Protein AF-X1C7V2-F1 (afdb_monomer_lite)

Sequence (255 aa):
YFGYYLTTLSYLSAIYALQGKLDQATQSVEETGKLLQEEFIQENLDRVSKRQIVHTFNLTNFYVQTRKKDFNVEESSEIVKNLYSEIQINYSDTILLSEFLLNAHLSYEQLLELQKKDNPSLKRVTHITSFMMEKTRTDVELTAVERLRNCIVTLWKRRPQKDETFIERSFVDLLLAQQYYDMGRFDEMNKLLKPYSDNLDTIEVLEQRLFIKGMMYFAAHRSGDFTAAPKFCKTIEECKVNNFTRLEALLTSYI

pLDDT: mean 91.0, std 6.06, range [61.09, 97.38]

Radius of gyration: 19.09 Å; chains: 1; bounding box: 40×43×58 Å

Structure (mmCIF, N/CA/C/O backbone):
data_AF-X1C7V2-F1
#
_entry.id   AF-X1C7V2-F1
#
loop_
_atom_site.group_PDB
_atom_site.id
_atom_site.type_symbol
_atom_site.label_atom_id
_atom_site.label_alt_id
_atom_site.label_comp_id
_atom_site.label_asym_id
_atom_site.label_entity_id
_atom_site.label_seq_id
_atom_site.pdbx_PDB_ins_code
_atom_site.Cartn_x
_atom_site.Cartn_y
_atom_site.Cartn_z
_atom_site.occupancy
_atom_site.B_iso_or_equiv
_atom_site.auth_seq_id
_atom_site.auth_comp_id
_atom_site.auth_asym_id
_atom_site.auth_atom_id
_atom_site.pdbx_PDB_model_num
ATOM 1 N N . TYR A 1 1 ? -22.989 8.553 19.167 1.00 61.09 1 TYR A N 1
ATOM 2 C CA . TYR A 1 1 ? -22.437 9.861 18.754 1.00 61.09 1 TYR A CA 1
ATOM 3 C C . TYR A 1 1 ? -20.912 9.874 18.877 1.00 61.09 1 TYR A C 1
ATOM 5 O O . TYR A 1 1 ? -20.251 9.932 17.852 1.00 61.09 1 TYR A O 1
ATOM 13 N N . PHE A 1 2 ? -20.346 9.683 20.075 1.00 71.31 2 PHE A N 1
ATOM 14 C CA . PHE A 1 2 ? -18.887 9.681 20.304 1.00 71.31 2 PHE A CA 1
ATOM 15 C C . PHE A 1 2 ? -18.089 8.650 19.488 1.00 71.31 2 PHE A C 1
ATOM 17 O O . PHE A 1 2 ? -17.059 8.992 18.919 1.00 71.31 2 PHE A O 1
ATOM 24 N N . GLY A 1 3 ? -18.585 7.415 19.342 1.00 73.00 3 GLY A N 1
ATOM 25 C CA . GLY A 1 3 ? -17.908 6.411 18.508 1.00 73.00 3 GLY A CA 1
ATOM 26 C C . GLY A 1 3 ? -17.788 6.816 17.032 1.00 73.00 3 GLY A C 1
ATOM 27 O O . GLY A 1 3 ? -16.738 6.633 16.417 1.00 73.00 3 GLY A O 1
ATOM 28 N N . TYR A 1 4 ? -18.826 7.454 16.480 1.00 75.00 4 TYR A N 1
ATOM 29 C CA . TYR A 1 4 ? -18.785 8.002 15.122 1.00 75.00 4 TYR A CA 1
ATOM 30 C C . TYR A 1 4 ? -17.782 9.153 15.013 1.00 75.00 4 TYR A C 1
ATOM 32 O O . TYR A 1 4 ? -17.047 9.220 14.032 1.00 75.00 4 TYR A O 1
ATOM 40 N N . TYR A 1 5 ? -17.706 10.014 16.031 1.00 82.88 5 TYR A N 1
ATOM 41 C CA . TYR A 1 5 ? -16.751 11.121 16.082 1.00 82.88 5 TYR A CA 1
ATOM 42 C C . TYR A 1 5 ? -15.296 10.625 16.040 1.00 82.88 5 TYR A C 1
ATOM 44 O O . TYR A 1 5 ? -14.545 11.025 15.157 1.00 82.88 5 TYR A O 1
ATOM 52 N N . LEU A 1 6 ? -14.925 9.674 16.904 1.00 83.12 6 LEU A N 1
ATOM 53 C CA . LEU A 1 6 ? -13.570 9.097 16.940 1.00 83.12 6 LEU A CA 1
ATOM 54 C C . LEU A 1 6 ? -13.192 8.387 15.634 1.00 83.12 6 LEU A C 1
ATOM 56 O O . LEU A 1 6 ? -12.078 8.532 15.126 1.00 83.12 6 LEU A O 1
ATOM 60 N N . THR A 1 7 ? -14.144 7.655 15.053 1.00 81.75 7 THR A N 1
ATOM 61 C CA . THR A 1 7 ? -13.941 7.012 13.749 1.00 81.75 7 THR A CA 1
ATOM 62 C C . THR A 1 7 ? -13.738 8.064 12.652 1.00 81.75 7 THR A C 1
ATOM 64 O O . THR A 1 7 ? -12.867 7.916 11.800 1.00 81.75 7 THR A O 1
ATOM 67 N N . THR A 1 8 ? -14.493 9.166 12.698 1.00 84.31 8 THR A N 1
ATOM 68 C CA . THR A 1 8 ? -14.378 10.275 11.738 1.00 84.31 8 THR A CA 1
ATOM 69 C C . THR A 1 8 ? -13.023 10.967 11.833 1.00 84.31 8 THR A C 1
ATOM 71 O O . THR A 1 8 ? -12.427 11.252 10.799 1.00 84.31 8 THR A O 1
ATOM 74 N N . LEU A 1 9 ? -12.496 11.180 13.043 1.00 86.31 9 LEU A N 1
ATOM 75 C CA . LEU A 1 9 ? -11.150 11.730 13.226 1.00 86.31 9 LEU A CA 1
ATOM 76 C C . LEU A 1 9 ? -10.076 10.816 12.622 1.00 86.31 9 LEU A C 1
ATOM 78 O O . LEU A 1 9 ? -9.201 11.293 11.904 1.00 86.31 9 LEU A O 1
ATOM 82 N N . SER A 1 10 ? -10.196 9.499 12.817 1.00 88.12 10 SER A N 1
ATOM 83 C CA . SER A 1 10 ? -9.274 8.526 12.211 1.00 88.12 10 SER A CA 1
ATOM 84 C C . SER A 1 10 ? -9.339 8.544 10.677 1.00 88.12 10 SER A C 1
ATOM 86 O O . SER A 1 10 ? -8.307 8.450 10.009 1.00 88.12 10 SER A O 1
ATOM 88 N N . TYR A 1 11 ? -10.531 8.706 10.094 1.00 87.31 11 TYR A N 1
ATOM 89 C CA . TYR A 1 11 ? -10.672 8.872 8.645 1.00 87.31 11 TYR A CA 1
ATOM 90 C C . TYR A 1 11 ? -10.106 10.205 8.154 1.00 87.31 11 TYR A C 1
ATOM 92 O O . TYR A 1 11 ? -9.460 10.243 7.110 1.00 87.31 11 TYR A O 1
ATOM 100 N N . LEU A 1 12 ? -10.296 11.290 8.905 1.00 90.00 12 LEU A N 1
ATOM 101 C CA . LEU A 1 12 ? -9.741 12.596 8.564 1.00 90.00 12 LEU A CA 1
ATOM 102 C C . LEU A 1 12 ? -8.206 12.562 8.545 1.00 90.00 12 LEU A C 1
ATOM 104 O O . LEU A 1 12 ? -7.599 13.071 7.604 1.00 90.00 12 LEU A O 1
ATOM 108 N N . SER A 1 13 ? -7.579 11.897 9.521 1.00 91.69 13 SER A N 1
ATOM 109 C CA . SER A 1 13 ? -6.132 11.650 9.524 1.00 91.69 13 SER A CA 1
ATOM 110 C C . SER A 1 13 ? -5.671 10.893 8.279 1.00 91.69 13 SER A C 1
ATOM 112 O O . SER A 1 13 ? -4.692 11.293 7.647 1.00 91.69 13 SER A O 1
ATOM 114 N N . ALA A 1 14 ? -6.387 9.830 7.894 1.00 89.62 14 ALA A N 1
ATOM 115 C CA . ALA A 1 14 ? -6.075 9.070 6.687 1.00 89.62 14 ALA A CA 1
ATOM 116 C C . ALA A 1 14 ? -6.196 9.943 5.425 1.00 89.62 14 ALA A C 1
ATOM 118 O O . ALA A 1 14 ? -5.296 9.936 4.589 1.00 89.62 14 ALA A O 1
ATOM 119 N N . ILE A 1 15 ? -7.250 10.761 5.317 1.00 88.94 15 ILE A N 1
ATOM 120 C CA . ILE A 1 15 ? -7.443 11.708 4.207 1.00 88.94 15 ILE A CA 1
ATOM 121 C C . ILE A 1 15 ? -6.292 12.715 4.136 1.00 88.94 15 ILE A C 1
ATOM 123 O O . ILE A 1 15 ? -5.754 12.946 3.054 1.00 88.94 15 ILE A O 1
ATOM 127 N N . TYR A 1 16 ? -5.883 13.305 5.263 1.00 91.19 16 TYR A N 1
ATOM 128 C CA . TYR A 1 16 ? -4.742 14.220 5.281 1.00 91.19 16 TYR A CA 1
ATOM 129 C C . TYR A 1 16 ? -3.458 13.538 4.814 1.00 91.19 16 TYR A C 1
ATOM 131 O O . TYR A 1 16 ? -2.744 14.098 3.981 1.00 91.19 16 TYR A O 1
ATOM 139 N N . ALA A 1 17 ? -3.196 12.312 5.264 1.00 88.25 17 ALA A N 1
ATOM 140 C CA . ALA A 1 17 ? -2.024 11.568 4.827 1.00 88.25 17 ALA A CA 1
ATOM 141 C C . ALA A 1 17 ? -2.067 11.231 3.325 1.00 88.25 17 ALA A C 1
ATOM 143 O O . ALA A 1 17 ? -1.077 11.440 2.631 1.00 88.25 17 ALA A O 1
ATOM 144 N N . LEU A 1 18 ? -3.223 10.820 2.791 1.00 85.25 18 LEU A N 1
ATOM 145 C CA . LEU A 1 18 ? -3.433 10.586 1.350 1.00 85.25 18 LEU A CA 1
ATOM 146 C C . LEU A 1 18 ? -3.250 11.859 0.497 1.00 85.25 18 LEU A C 1
ATOM 148 O O . LEU A 1 18 ? -2.953 11.773 -0.695 1.00 85.25 18 LEU A O 1
ATOM 152 N N . GLN A 1 19 ? -3.416 13.040 1.101 1.00 84.69 19 GLN A N 1
ATOM 153 C CA . GLN A 1 19 ? -3.185 14.350 0.480 1.00 84.69 19 GLN A CA 1
ATOM 154 C C . GLN A 1 19 ? -1.751 14.880 0.655 1.00 84.69 19 GLN A C 1
ATOM 156 O O . GLN A 1 19 ? -1.467 15.978 0.181 1.00 84.69 19 GLN A O 1
ATOM 161 N N . GLY A 1 20 ? -0.866 14.165 1.357 1.00 80.31 20 GLY A N 1
ATOM 162 C CA . GLY A 1 20 ? 0.500 14.630 1.645 1.00 80.31 20 GLY A CA 1
ATOM 163 C C . GLY A 1 20 ? 0.592 15.644 2.792 1.00 80.31 20 GLY A C 1
ATOM 164 O O . GLY A 1 20 ? 1.642 16.228 3.046 1.00 80.31 20 GLY A O 1
ATOM 165 N N . LYS A 1 21 ? -0.500 15.843 3.537 1.00 89.00 21 LYS A N 1
ATOM 166 C CA . LYS A 1 21 ? -0.582 16.720 4.715 1.00 89.00 21 LYS A CA 1
ATOM 167 C C . LYS A 1 21 ? -0.171 15.959 5.981 1.00 89.00 21 LYS A C 1
ATOM 169 O O . LYS A 1 21 ? -0.984 15.740 6.880 1.00 89.00 21 LYS A O 1
ATOM 174 N N . LEU A 1 22 ? 1.075 15.481 6.012 1.00 89.06 22 LEU A N 1
ATOM 175 C CA . LEU A 1 22 ? 1.560 14.560 7.051 1.00 89.06 22 LEU A CA 1
ATOM 176 C C . LEU A 1 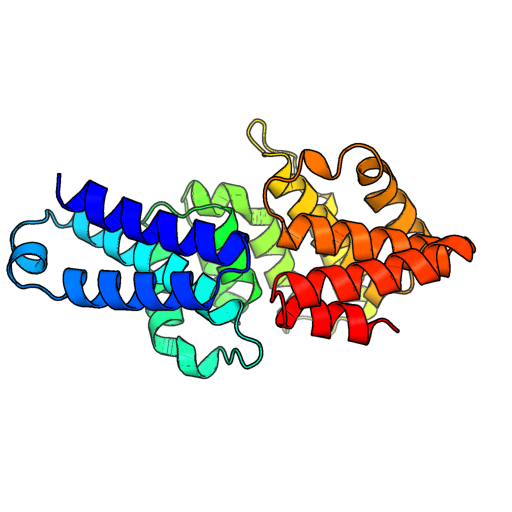22 ? 1.593 15.173 8.454 1.00 89.06 22 LEU A C 1
ATOM 178 O O . LEU A 1 22 ? 1.296 14.467 9.417 1.00 89.06 22 LEU A O 1
ATOM 182 N N . ASP A 1 23 ? 1.874 16.470 8.577 1.00 90.06 23 ASP A N 1
ATOM 183 C CA . ASP A 1 23 ? 1.860 17.161 9.871 1.00 90.06 23 ASP A CA 1
ATOM 184 C C . ASP A 1 23 ? 0.445 17.176 10.464 1.00 90.06 23 ASP A C 1
ATOM 186 O O . ASP A 1 23 ? 0.238 16.780 11.611 1.00 90.06 23 ASP A O 1
ATOM 190 N N . GLN A 1 24 ? -0.559 17.537 9.654 1.00 93.12 24 GLN A N 1
ATOM 191 C CA . GLN A 1 24 ? -1.966 17.514 10.064 1.00 93.12 24 GLN A CA 1
ATOM 192 C C . GLN A 1 24 ? -2.448 16.091 10.366 1.00 93.12 24 GLN A C 1
ATOM 194 O O . GLN A 1 24 ? -3.198 15.879 11.319 1.00 93.12 24 GLN A O 1
ATOM 199 N N . ALA A 1 25 ? -2.021 15.108 9.569 1.00 93.69 25 ALA A N 1
ATOM 200 C CA . ALA A 1 25 ? -2.337 13.708 9.820 1.00 93.69 25 ALA A CA 1
ATOM 201 C C . ALA A 1 25 ? -1.764 13.241 11.167 1.00 93.69 25 ALA A C 1
ATOM 203 O O . ALA A 1 25 ? -2.490 12.644 11.960 1.00 93.69 25 ALA A O 1
ATOM 204 N N . THR A 1 26 ? -0.500 13.571 11.450 1.00 92.88 26 THR A N 1
ATOM 205 C CA . THR A 1 26 ? 0.194 13.220 12.698 1.00 92.88 26 THR A CA 1
ATOM 206 C C . THR A 1 26 ? -0.479 13.870 13.902 1.00 92.88 26 THR A C 1
ATOM 208 O O . THR A 1 26 ? -0.843 13.168 14.843 1.00 92.88 26 THR A O 1
ATOM 211 N N . GLN A 1 27 ? -0.744 15.178 13.843 1.00 93.38 27 GLN A N 1
ATOM 212 C CA . GLN A 1 27 ? -1.439 15.897 14.913 1.00 93.38 27 GLN A CA 1
ATOM 213 C C . GLN A 1 27 ? -2.816 15.284 15.210 1.00 93.38 27 GLN A C 1
ATOM 215 O O . GLN A 1 27 ? -3.175 15.074 16.367 1.00 93.38 27 GLN A O 1
ATOM 220 N N . SER A 1 28 ? -3.576 14.949 14.165 1.00 92.75 28 SER A N 1
ATOM 221 C CA . SER A 1 28 ? -4.906 14.349 14.304 1.00 92.75 28 SER A CA 1
ATOM 222 C C . SER A 1 28 ? -4.850 12.926 14.879 1.00 92.75 28 SER A C 1
ATOM 224 O O . SER A 1 28 ? -5.735 12.542 15.646 1.00 92.75 28 SER A O 1
ATOM 226 N N . VAL A 1 29 ? -3.816 12.140 14.556 1.00 94.31 29 VAL A N 1
ATOM 227 C CA . VAL A 1 29 ? -3.578 10.825 15.176 1.00 94.31 29 VAL A CA 1
ATOM 228 C C . VAL A 1 29 ? -3.245 10.982 16.661 1.00 94.31 29 VAL A C 1
ATOM 230 O O . VAL A 1 29 ? -3.816 10.276 17.487 1.00 94.31 29 VAL A O 1
ATOM 233 N N . GLU A 1 30 ? -2.378 11.924 17.028 1.00 93.69 30 GLU A N 1
ATOM 234 C CA . GLU A 1 30 ? -2.038 12.182 18.433 1.00 93.69 30 GLU A CA 1
ATOM 235 C C . GLU A 1 30 ? -3.256 12.626 19.252 1.00 93.69 30 GLU A C 1
ATOM 237 O O . GLU A 1 30 ? -3.466 12.146 20.367 1.00 93.69 30 GLU A O 1
ATOM 242 N N . GLU A 1 31 ? -4.082 13.518 18.701 1.00 91.94 31 GLU A N 1
ATOM 243 C CA . GLU A 1 31 ? -5.318 13.973 19.340 1.00 91.94 31 GLU A CA 1
ATOM 244 C C . GLU A 1 31 ? -6.322 12.827 19.508 1.00 91.94 31 GLU A C 1
ATOM 246 O O . GLU A 1 31 ? -6.832 12.607 20.607 1.00 91.94 31 GLU A O 1
ATOM 251 N N . THR A 1 32 ? -6.541 12.033 18.456 1.00 91.56 32 THR A N 1
ATOM 252 C CA . THR A 1 32 ? -7.421 10.856 18.522 1.00 91.56 32 THR A CA 1
ATOM 253 C C . THR A 1 32 ? -6.918 9.852 19.559 1.00 91.56 32 THR A C 1
ATOM 255 O O . THR A 1 32 ? -7.708 9.325 20.341 1.00 91.56 32 THR A O 1
ATOM 258 N N . GLY A 1 33 ? -5.603 9.627 19.617 1.00 91.25 33 GLY A N 1
ATOM 259 C CA . GLY A 1 33 ? -4.971 8.760 20.607 1.00 91.25 33 GLY A CA 1
ATOM 260 C C . GLY A 1 33 ? -5.217 9.231 22.040 1.00 91.25 33 GLY A C 1
ATOM 261 O O . GLY A 1 33 ? -5.568 8.412 22.886 1.00 91.25 33 GLY A O 1
ATOM 262 N N . LYS A 1 34 ? -5.108 10.540 22.309 1.00 91.06 34 LYS A N 1
ATOM 263 C CA . LYS A 1 34 ? -5.415 11.130 23.627 1.00 91.06 34 LYS A CA 1
ATOM 264 C C . LYS A 1 34 ? -6.883 10.941 24.005 1.00 91.06 34 LYS A C 1
ATOM 266 O O . LYS A 1 34 ? -7.157 10.458 25.098 1.00 91.06 34 LYS A O 1
ATOM 271 N N . LEU A 1 35 ? -7.805 11.240 23.088 1.00 90.12 35 LEU A N 1
ATOM 272 C CA . LEU A 1 35 ? -9.246 11.074 23.312 1.00 90.12 35 LEU A CA 1
ATOM 273 C C . LEU A 1 35 ? -9.619 9.617 23.606 1.00 90.12 35 LEU A C 1
ATOM 275 O O . LEU A 1 35 ? -10.477 9.346 24.442 1.00 90.12 35 LEU A O 1
ATOM 279 N N . LEU A 1 36 ? -8.957 8.657 22.953 1.00 88.56 36 LEU A N 1
ATOM 280 C CA . LEU A 1 36 ? -9.186 7.238 23.218 1.00 88.56 36 LEU A CA 1
ATOM 281 C C . LEU A 1 36 ? -8.787 6.824 24.635 1.00 88.56 36 LEU A C 1
ATOM 283 O O . LEU A 1 36 ? -9.346 5.851 25.125 1.00 88.56 36 LEU A O 1
ATOM 287 N N . GLN A 1 37 ? -7.867 7.528 25.297 1.00 88.12 37 GLN A N 1
ATOM 288 C CA . GLN A 1 37 ? -7.462 7.229 26.676 1.00 88.12 37 GLN A CA 1
ATOM 289 C C . GLN A 1 37 ? -8.378 7.860 27.731 1.00 88.12 37 GLN A C 1
ATOM 291 O O . GLN A 1 37 ? -8.231 7.557 28.913 1.00 88.12 37 GLN A O 1
ATOM 296 N N . GLU A 1 38 ? -9.320 8.721 27.341 1.00 87.00 38 GLU A N 1
ATOM 297 C CA . GLU A 1 38 ? -10.230 9.347 28.297 1.00 87.00 38 GLU A CA 1
ATOM 298 C C . GLU A 1 38 ? -11.135 8.303 28.963 1.00 87.00 38 GLU A C 1
ATOM 300 O O . GLU A 1 38 ? -11.755 7.471 28.296 1.00 87.00 38 GLU A O 1
ATOM 305 N N . GLU A 1 39 ? -11.241 8.379 30.292 1.00 78.38 39 GLU A N 1
ATOM 306 C CA . GLU A 1 39 ? -12.020 7.458 31.132 1.00 78.38 39 GLU A CA 1
ATOM 307 C C . GLU A 1 39 ? -13.461 7.314 30.627 1.00 78.38 39 GLU A C 1
ATOM 309 O O . GLU A 1 39 ? -13.959 6.204 30.434 1.00 78.38 39 GLU A O 1
ATOM 314 N N . PHE A 1 40 ? -14.089 8.434 30.255 1.00 78.31 40 PHE A N 1
ATOM 315 C CA . PHE A 1 40 ? -15.428 8.437 29.675 1.00 78.31 40 PHE A CA 1
ATOM 316 C C . PHE A 1 40 ? -15.529 7.553 28.419 1.00 78.31 40 PHE A C 1
ATOM 318 O O . PHE A 1 40 ? -16.472 6.774 28.285 1.00 78.31 40 PHE A O 1
ATOM 325 N N . ILE A 1 41 ? -14.558 7.634 27.507 1.00 78.25 41 ILE A N 1
ATOM 326 C CA . ILE A 1 41 ? -14.527 6.825 26.282 1.00 78.25 41 ILE A CA 1
ATOM 327 C C . ILE A 1 41 ? -14.233 5.357 26.602 1.00 78.25 41 ILE A C 1
ATOM 329 O O . ILE A 1 41 ? -14.809 4.455 25.987 1.00 78.25 41 ILE A O 1
ATOM 333 N N . GLN A 1 42 ? -13.367 5.106 27.582 1.00 79.44 42 GLN A N 1
ATOM 334 C CA . GLN A 1 42 ? -12.998 3.761 28.002 1.00 79.44 42 GLN A CA 1
ATOM 335 C C . GLN A 1 42 ? -14.167 2.996 28.636 1.00 79.44 42 GLN A C 1
ATOM 337 O O . GLN A 1 42 ? -14.272 1.788 28.398 1.00 79.44 42 GLN A O 1
ATOM 342 N N . GLU A 1 43 ? -15.036 3.679 29.380 1.00 82.44 43 GLU A N 1
ATOM 343 C CA . GLU A 1 43 ? -16.130 3.065 30.141 1.00 82.44 43 GLU A CA 1
ATOM 344 C C . GLU A 1 43 ? -17.470 3.026 29.396 1.00 82.44 43 GLU A C 1
ATOM 346 O O . GLU A 1 43 ? -18.232 2.075 29.559 1.00 82.44 43 GLU A O 1
ATOM 351 N N . ASN A 1 44 ? -17.771 4.031 28.564 1.00 83.19 44 ASN A N 1
ATOM 352 C CA . ASN A 1 44 ? -19.122 4.209 28.010 1.00 83.19 44 ASN A CA 1
ATOM 353 C C . ASN A 1 44 ? -19.324 3.613 26.608 1.00 83.19 44 ASN A C 1
ATOM 355 O O . ASN A 1 44 ? -20.449 3.598 26.103 1.00 83.19 44 ASN A O 1
ATOM 359 N N . LEU A 1 45 ? -18.263 3.134 25.952 1.00 84.06 45 LEU A N 1
ATOM 360 C CA . LEU A 1 45 ? -18.377 2.447 24.664 1.00 84.06 45 LEU A CA 1
ATOM 361 C C . LEU A 1 45 ? -18.576 0.946 24.862 1.00 84.06 45 LEU A C 1
ATOM 363 O O . LEU A 1 45 ? -17.834 0.296 25.600 1.00 84.06 45 LEU A O 1
ATOM 367 N N . ASP A 1 46 ? -19.535 0.371 24.132 1.00 87.88 46 ASP A N 1
ATOM 368 C CA . ASP A 1 46 ? -19.679 -1.078 24.089 1.00 87.88 46 ASP A CA 1
ATOM 369 C C . ASP A 1 46 ? -18.411 -1.733 23.517 1.00 87.88 46 ASP A C 1
ATOM 371 O O . ASP A 1 46 ? -17.665 -1.155 22.716 1.00 87.88 46 ASP A O 1
ATOM 375 N N . ARG A 1 47 ? -18.167 -2.978 23.929 1.00 87.62 47 ARG A N 1
ATOM 376 C CA . ARG A 1 47 ? -16.937 -3.705 23.602 1.00 87.62 47 ARG A CA 1
ATOM 377 C C . ARG A 1 47 ? -16.698 -3.839 22.095 1.00 87.62 47 ARG A C 1
ATOM 379 O O . ARG A 1 47 ? -15.540 -3.829 21.682 1.00 87.62 47 ARG A O 1
ATOM 386 N N . VAL A 1 48 ? -17.750 -4.007 21.293 1.00 88.69 48 VAL A N 1
ATOM 387 C CA . VAL A 1 48 ? -17.627 -4.217 19.843 1.00 88.69 48 VAL A CA 1
ATOM 388 C C . VAL A 1 48 ? -17.235 -2.908 19.170 1.00 88.69 48 VAL A C 1
ATOM 390 O O . VAL A 1 48 ? -16.223 -2.866 18.471 1.00 88.69 48 VAL A O 1
ATOM 393 N N . SER A 1 49 ? -17.960 -1.824 19.452 1.00 87.75 49 SER A N 1
ATOM 394 C CA . SER A 1 49 ? -17.641 -0.497 18.920 1.00 87.75 49 SER A CA 1
ATOM 395 C C . SER A 1 49 ? -16.243 -0.050 19.333 1.00 87.75 49 SER A C 1
ATOM 397 O O . SER A 1 49 ? -15.471 0.415 18.498 1.00 87.75 49 SER A O 1
ATOM 399 N N . LYS A 1 50 ? -15.880 -0.241 20.606 1.00 88.94 50 LYS A N 1
ATOM 400 C CA . LYS A 1 50 ? -14.555 0.117 21.122 1.00 88.94 50 LYS A CA 1
ATOM 401 C C . LYS A 1 50 ? -13.438 -0.611 20.373 1.00 88.94 50 LYS A C 1
ATOM 403 O O . LYS A 1 50 ? -12.469 0.025 19.969 1.00 88.94 50 LYS A O 1
ATOM 408 N N . ARG A 1 51 ? -13.587 -1.920 20.137 1.00 90.88 51 ARG A N 1
ATOM 409 C CA . ARG A 1 51 ? -12.619 -2.711 19.358 1.00 90.88 51 ARG A CA 1
ATOM 410 C C . ARG A 1 51 ? -12.480 -2.205 17.930 1.00 90.88 51 ARG A C 1
ATOM 412 O O . ARG A 1 51 ? -11.359 -1.975 17.492 1.00 90.88 51 ARG A O 1
ATOM 419 N N . GLN A 1 52 ? -13.594 -1.958 17.241 1.00 92.44 52 GLN A N 1
ATOM 420 C CA . GLN A 1 52 ? -13.558 -1.442 15.874 1.00 92.44 52 GLN A CA 1
ATOM 421 C C . GLN A 1 52 ? -12.909 -0.053 15.798 1.00 92.44 52 GLN A C 1
ATOM 423 O O . GLN A 1 52 ? -12.121 0.195 14.891 1.00 92.44 52 GLN A O 1
ATOM 428 N N . ILE A 1 53 ? -13.199 0.841 16.748 1.00 91.88 53 ILE A N 1
ATOM 429 C CA . ILE A 1 53 ? -12.608 2.186 16.795 1.00 91.88 53 ILE A CA 1
ATOM 430 C C . ILE A 1 53 ? -11.094 2.104 17.006 1.00 91.88 53 ILE A C 1
ATOM 432 O O . ILE A 1 53 ? -10.344 2.737 16.267 1.00 91.88 53 ILE A O 1
ATOM 436 N N . VAL A 1 54 ? -10.638 1.309 17.979 1.00 92.38 54 VAL A N 1
ATOM 437 C CA . VAL A 1 54 ? -9.203 1.127 18.257 1.00 92.38 54 VAL A CA 1
ATOM 438 C C . VAL A 1 54 ? -8.493 0.477 17.069 1.00 92.38 54 VAL A C 1
ATOM 440 O O . VAL A 1 54 ? -7.397 0.895 16.705 1.00 92.38 54 VAL A O 1
ATOM 443 N N . HIS A 1 55 ? -9.124 -0.503 16.422 1.00 95.00 55 HIS A N 1
ATOM 444 C CA . HIS A 1 55 ? -8.604 -1.139 15.212 1.00 95.00 55 HIS A CA 1
ATOM 445 C C . HIS A 1 55 ? -8.445 -0.141 14.057 1.00 95.00 55 HIS A C 1
ATOM 447 O O . HIS A 1 55 ? -7.365 -0.042 13.474 1.00 95.00 55 HIS A O 1
ATOM 453 N N . THR A 1 56 ? -9.481 0.653 13.768 1.00 94.81 56 THR A N 1
ATOM 454 C CA . THR A 1 56 ? -9.425 1.708 12.744 1.00 94.81 56 THR A CA 1
ATOM 455 C C . THR A 1 56 ? -8.347 2.742 13.071 1.00 94.81 56 THR A C 1
ATOM 457 O O . THR A 1 56 ? -7.558 3.093 12.198 1.00 94.81 56 THR A O 1
ATOM 460 N N . PHE A 1 57 ? -8.263 3.185 14.328 1.00 95.56 57 PHE A N 1
ATOM 461 C CA . PHE A 1 57 ? -7.222 4.104 14.784 1.00 95.56 57 PHE A CA 1
ATOM 462 C C . PHE A 1 57 ? -5.818 3.532 14.565 1.00 95.56 57 PHE A C 1
ATOM 464 O O . PHE A 1 57 ? -4.960 4.221 14.020 1.00 95.56 57 PHE A O 1
ATOM 471 N N . ASN A 1 58 ? -5.580 2.271 14.936 1.00 96.06 58 ASN A N 1
ATOM 472 C CA . ASN A 1 58 ? -4.277 1.630 14.770 1.00 96.06 58 ASN A CA 1
ATOM 473 C C . ASN A 1 58 ? -3.893 1.480 13.293 1.00 96.06 58 ASN A C 1
ATOM 475 O O . ASN A 1 58 ? -2.737 1.722 12.952 1.00 96.06 58 ASN A O 1
ATOM 479 N N . LEU A 1 59 ? -4.843 1.135 12.413 1.00 96.31 59 LEU A N 1
ATOM 480 C CA . LEU A 1 59 ? -4.600 1.068 10.967 1.00 96.31 59 LEU A CA 1
ATOM 481 C C . LEU A 1 59 ? -4.230 2.441 10.406 1.00 96.31 59 LEU A C 1
ATOM 483 O O . LEU A 1 59 ? -3.256 2.560 9.665 1.00 96.31 59 LEU A O 1
ATOM 487 N N . THR A 1 60 ? -4.975 3.480 10.790 1.00 96.00 60 THR A N 1
ATOM 488 C CA . THR A 1 60 ? -4.677 4.861 10.406 1.00 96.00 60 THR A CA 1
ATOM 489 C C . THR A 1 60 ? -3.314 5.297 10.933 1.00 96.00 60 THR A C 1
ATOM 491 O O . THR A 1 60 ? -2.517 5.828 10.168 1.00 96.00 60 THR A O 1
ATOM 494 N N . ASN A 1 61 ? -3.018 5.072 12.216 1.00 95.81 61 ASN A N 1
ATOM 495 C CA . ASN A 1 61 ? -1.743 5.454 12.814 1.00 95.81 61 ASN A CA 1
ATOM 496 C C . ASN A 1 61 ? -0.587 4.762 12.086 1.00 95.81 61 ASN A C 1
ATOM 498 O O . ASN A 1 61 ? 0.331 5.440 11.634 1.00 95.81 61 ASN A O 1
ATOM 502 N N . PHE A 1 62 ? -0.680 3.445 11.874 1.00 96.44 62 PHE A N 1
ATOM 503 C CA . PHE A 1 62 ? 0.317 2.697 11.112 1.00 96.44 62 PHE A CA 1
ATOM 504 C C . PHE A 1 62 ? 0.519 3.290 9.713 1.00 96.44 62 PHE A C 1
ATOM 506 O O . PHE A 1 62 ? 1.651 3.570 9.332 1.00 96.44 62 PHE A O 1
ATOM 513 N N . TYR A 1 63 ? -0.565 3.572 8.985 1.00 94.69 63 TYR A N 1
ATOM 514 C CA . TYR A 1 63 ? -0.497 4.211 7.670 1.00 94.69 63 TYR A CA 1
ATOM 515 C C . TYR A 1 63 ? 0.191 5.583 7.707 1.00 94.69 63 TYR A C 1
ATOM 517 O O . TYR A 1 63 ? 1.016 5.879 6.850 1.00 94.69 63 TYR A O 1
ATOM 525 N N . VAL A 1 64 ? -0.112 6.435 8.691 1.00 93.25 64 VAL A N 1
ATOM 526 C CA . VAL A 1 64 ? 0.551 7.744 8.826 1.00 93.25 64 VAL A CA 1
ATOM 527 C C . VAL A 1 64 ? 2.045 7.567 9.101 1.00 93.25 64 VAL A C 1
ATOM 529 O O . VAL A 1 64 ? 2.855 8.258 8.483 1.00 93.25 64 VAL A O 1
ATOM 532 N N . GLN A 1 65 ? 2.427 6.624 9.973 1.00 92.50 65 GLN A N 1
ATOM 533 C CA . GLN A 1 65 ? 3.839 6.336 10.234 1.00 92.50 65 GLN A CA 1
ATOM 534 C C . GLN A 1 65 ? 4.561 5.857 8.970 1.00 92.50 65 GLN A C 1
ATOM 536 O O . GLN A 1 65 ? 5.664 6.329 8.704 1.00 92.50 65 GLN A O 1
ATOM 541 N N . THR A 1 66 ? 3.948 4.995 8.149 1.00 91.75 66 THR A N 1
ATOM 542 C CA . THR A 1 66 ? 4.608 4.464 6.942 1.00 91.75 66 THR A CA 1
ATOM 543 C C . THR A 1 66 ? 4.870 5.525 5.872 1.00 91.75 66 THR A C 1
ATOM 545 O O . THR A 1 66 ? 5.695 5.306 4.983 1.00 91.75 66 THR A O 1
ATOM 548 N N . ARG A 1 67 ? 4.217 6.692 5.934 1.00 88.25 67 ARG A N 1
ATOM 549 C CA . ARG A 1 67 ? 4.470 7.809 5.004 1.00 88.25 67 ARG A CA 1
ATOM 550 C C . ARG A 1 67 ? 5.661 8.674 5.398 1.00 88.25 67 ARG A C 1
ATOM 552 O O . ARG A 1 67 ? 6.133 9.454 4.569 1.00 88.25 67 ARG A O 1
ATOM 559 N N . LYS A 1 68 ? 6.160 8.544 6.628 1.00 85.94 68 LYS A N 1
ATOM 560 C CA . LYS A 1 68 ? 7.357 9.260 7.076 1.00 85.94 68 LYS A CA 1
ATOM 561 C C . LYS A 1 68 ? 8.591 8.739 6.338 1.00 85.94 68 LYS A C 1
ATOM 563 O O . LYS A 1 68 ? 8.699 7.555 6.022 1.00 85.94 68 LYS A O 1
ATOM 568 N N . LYS A 1 69 ? 9.529 9.642 6.046 1.00 81.62 69 LYS A N 1
ATOM 569 C CA . LYS A 1 69 ? 10.753 9.342 5.283 1.00 81.62 69 LYS A CA 1
ATOM 570 C C . LYS A 1 69 ? 11.639 8.303 5.979 1.00 81.62 69 LYS A C 1
ATOM 572 O O . LYS A 1 69 ? 12.296 7.511 5.315 1.00 81.62 69 LYS A O 1
ATOM 577 N N . ASP A 1 70 ? 11.661 8.346 7.299 1.00 83.94 70 ASP A N 1
ATOM 578 C CA . ASP A 1 70 ? 12.470 7.555 8.220 1.00 83.94 70 ASP A CA 1
ATOM 579 C C . ASP A 1 70 ? 11.675 6.416 8.873 1.00 83.94 70 ASP A C 1
ATOM 581 O O . ASP A 1 70 ? 12.064 5.913 9.922 1.00 83.94 70 ASP A O 1
ATOM 585 N N . PHE A 1 71 ? 10.564 5.991 8.258 1.00 89.62 71 PHE A N 1
ATOM 586 C CA . PHE A 1 71 ? 9.749 4.901 8.781 1.00 89.62 71 PHE A CA 1
ATOM 587 C C . PHE A 1 71 ? 10.580 3.638 9.055 1.00 89.62 71 PHE A C 1
ATOM 589 O O . PHE A 1 71 ? 11.161 3.044 8.143 1.00 89.62 71 PHE A O 1
ATOM 596 N N . ASN A 1 72 ? 10.549 3.198 10.312 1.00 89.50 72 ASN A N 1
ATOM 597 C CA . ASN A 1 72 ? 11.105 1.937 10.767 1.00 89.50 72 ASN A CA 1
ATOM 598 C C . ASN A 1 72 ? 9.992 1.073 11.376 1.00 89.50 72 ASN A C 1
ATOM 600 O O . ASN A 1 72 ? 9.353 1.443 12.363 1.00 89.50 72 ASN A O 1
ATOM 604 N N . VAL A 1 73 ? 9.769 -0.109 10.800 1.00 91.75 73 VAL A N 1
ATOM 605 C CA . VAL A 1 73 ? 8.736 -1.037 11.277 1.00 91.75 73 VAL A CA 1
ATOM 606 C C . VAL A 1 73 ? 9.002 -1.530 12.703 1.00 91.75 73 VAL A C 1
ATOM 608 O O . VAL A 1 73 ? 8.053 -1.804 13.437 1.00 91.75 73 VAL A O 1
ATOM 611 N N . GLU A 1 74 ? 10.268 -1.613 13.125 1.00 91.88 74 GLU A N 1
ATOM 612 C CA . GLU A 1 74 ? 10.642 -2.098 14.459 1.00 91.88 74 GLU A CA 1
ATOM 613 C C . GLU A 1 74 ? 10.124 -1.163 15.562 1.00 91.88 74 GLU A C 1
ATOM 615 O O . GLU A 1 74 ? 9.602 -1.624 16.583 1.00 91.88 74 GLU A O 1
ATOM 620 N N . GLU A 1 75 ? 10.153 0.148 15.306 1.00 92.00 75 GLU A N 1
ATOM 621 C CA . GLU A 1 75 ? 9.597 1.184 16.187 1.00 92.00 75 GLU A CA 1
ATOM 622 C C . GLU A 1 75 ? 8.063 1.116 16.268 1.00 92.00 75 GLU A C 1
ATOM 624 O O . GLU A 1 75 ? 7.465 1.567 17.241 1.00 92.00 75 GLU A O 1
ATOM 629 N N . SER A 1 76 ? 7.418 0.490 15.279 1.00 93.25 76 SER A N 1
ATOM 630 C CA . SER A 1 76 ? 5.967 0.265 15.224 1.00 93.25 76 SER A CA 1
ATOM 631 C C . SER A 1 76 ? 5.553 -1.151 15.652 1.00 93.25 76 SER A C 1
ATOM 633 O O . SER A 1 76 ? 4.407 -1.552 15.434 1.00 93.25 76 SER A O 1
ATOM 635 N N . SER A 1 77 ? 6.454 -1.929 16.263 1.00 93.12 77 SER A N 1
ATOM 636 C CA . SER A 1 77 ? 6.233 -3.356 16.549 1.00 93.12 77 SER A CA 1
ATOM 637 C C . SER A 1 77 ? 5.016 -3.647 17.438 1.00 93.12 77 SER A C 1
ATOM 639 O O . SER A 1 77 ? 4.344 -4.661 17.239 1.00 93.12 77 SER A O 1
ATOM 641 N N . GLU A 1 78 ? 4.686 -2.771 18.389 1.00 93.56 78 GLU A N 1
ATOM 642 C CA . GLU A 1 78 ? 3.485 -2.911 19.224 1.00 93.56 78 GLU A CA 1
ATOM 643 C C . GLU A 1 78 ? 2.199 -2.746 18.401 1.00 93.56 78 GLU A C 1
ATOM 645 O O . GLU A 1 78 ? 1.306 -3.594 18.463 1.00 93.56 78 GLU A O 1
ATOM 650 N N . ILE A 1 79 ? 2.132 -1.704 17.564 1.00 94.75 79 ILE A N 1
ATOM 651 C CA . ILE A 1 79 ? 0.998 -1.461 16.663 1.00 94.75 79 ILE A CA 1
ATOM 652 C C . ILE A 1 79 ? 0.844 -2.633 15.690 1.00 94.75 79 ILE A C 1
ATOM 654 O O . ILE A 1 79 ? -0.272 -3.103 15.476 1.00 94.75 79 ILE A O 1
ATOM 658 N N . VAL A 1 80 ? 1.952 -3.156 15.152 1.00 96.75 80 VAL A N 1
ATOM 659 C CA . VAL A 1 80 ? 1.940 -4.316 14.250 1.00 96.75 80 VAL A CA 1
ATOM 660 C C . VAL A 1 80 ? 1.359 -5.555 14.930 1.00 96.75 80 VAL A C 1
ATOM 662 O O . VAL A 1 80 ? 0.497 -6.216 14.350 1.00 96.75 80 VAL A O 1
ATOM 665 N N . LYS A 1 81 ? 1.781 -5.860 16.164 1.00 95.75 81 LYS A N 1
ATOM 666 C CA . LYS A 1 81 ? 1.246 -6.995 16.936 1.00 95.75 81 LYS A CA 1
ATOM 667 C C . LYS A 1 81 ? -0.251 -6.845 17.195 1.00 95.75 81 LYS A C 1
ATOM 669 O O . LYS A 1 81 ? -1.000 -7.791 16.956 1.00 95.75 81 LYS A O 1
ATOM 674 N N . ASN A 1 82 ? -0.678 -5.658 17.626 1.00 94.44 82 ASN A N 1
ATOM 675 C CA . ASN A 1 82 ? -2.082 -5.365 17.914 1.00 94.44 82 ASN A CA 1
ATOM 676 C C . ASN A 1 82 ? -2.953 -5.464 16.655 1.00 94.44 82 ASN A C 1
ATOM 678 O O . ASN A 1 82 ? -4.029 -6.058 16.685 1.00 94.44 82 ASN A O 1
ATOM 682 N N . LEU A 1 83 ? -2.481 -4.924 15.529 1.00 96.75 83 LEU A N 1
ATOM 683 C CA . LEU A 1 83 ? -3.173 -5.049 14.250 1.00 96.75 83 LEU A CA 1
ATOM 684 C C . LEU A 1 83 ? -3.267 -6.507 13.814 1.00 96.75 83 LEU A C 1
ATOM 686 O O . LEU A 1 83 ? -4.358 -6.967 13.494 1.00 96.75 83 LEU A O 1
ATOM 690 N N . TYR A 1 84 ? -2.170 -7.262 13.863 1.00 96.81 84 TYR A N 1
ATOM 691 C CA . TYR A 1 84 ? -2.165 -8.669 13.465 1.00 96.81 84 TYR A CA 1
ATOM 692 C C . TYR A 1 84 ? -3.227 -9.503 14.204 1.00 96.81 84 TYR A C 1
ATOM 694 O O . TYR A 1 84 ? -3.921 -10.309 13.579 1.00 96.81 84 TYR A O 1
ATOM 702 N N . SER A 1 85 ? -3.398 -9.284 15.514 1.00 94.12 85 SER A N 1
ATOM 703 C CA . SER A 1 85 ? -4.406 -10.000 16.305 1.00 94.12 85 SER A CA 1
ATOM 704 C C . SER A 1 85 ? -5.848 -9.583 15.999 1.00 94.12 85 SER A C 1
ATOM 706 O O . SER A 1 85 ? -6.764 -10.384 16.173 1.00 94.12 85 SER A O 1
ATOM 708 N N . GLU A 1 86 ? -6.067 -8.350 15.538 1.00 94.38 86 GLU A N 1
ATOM 709 C CA . GLU A 1 86 ? -7.402 -7.756 15.394 1.00 94.38 86 GLU A CA 1
ATOM 710 C C . GLU A 1 86 ? -7.925 -7.752 13.944 1.00 94.38 86 GLU A C 1
ATOM 712 O O . GLU A 1 86 ? -9.141 -7.822 13.740 1.00 94.38 86 GLU A O 1
ATOM 717 N N . ILE A 1 87 ? -7.051 -7.749 12.925 1.00 95.12 87 ILE A N 1
ATOM 718 C CA . ILE A 1 87 ? -7.437 -7.689 11.494 1.00 95.12 87 ILE A CA 1
ATOM 719 C C . ILE A 1 87 ? -8.267 -8.894 11.036 1.00 95.12 87 ILE A C 1
ATOM 721 O O . ILE A 1 87 ? -8.958 -8.836 10.022 1.00 95.12 87 ILE A O 1
ATOM 725 N N . GLN A 1 88 ? -8.201 -9.998 11.778 1.00 92.69 88 GLN A N 1
ATOM 726 C CA . GLN A 1 88 ? -8.957 -11.213 11.489 1.00 92.69 88 GLN A CA 1
ATOM 727 C C . GLN A 1 88 ? -10.429 -11.087 11.902 1.00 92.69 88 GLN A C 1
ATOM 729 O O . GLN A 1 88 ? -11.280 -11.810 11.387 1.00 92.69 88 GLN A O 1
ATOM 734 N N . ILE A 1 89 ? -10.729 -10.181 12.835 1.00 92.12 89 ILE A N 1
ATOM 735 C CA . ILE A 1 89 ? -12.026 -10.070 13.508 1.00 92.12 89 ILE A CA 1
ATOM 736 C C . ILE A 1 89 ? -12.753 -8.804 13.056 1.00 92.12 89 ILE A C 1
ATOM 738 O O . ILE A 1 89 ? -13.946 -8.849 12.765 1.00 92.12 89 ILE A O 1
ATOM 742 N N . ASN A 1 90 ? -12.037 -7.682 12.992 1.00 94.62 90 ASN A N 1
ATOM 743 C CA . ASN A 1 90 ? -12.626 -6.377 12.718 1.00 94.62 90 ASN A CA 1
ATOM 744 C C . ASN A 1 90 ? -12.656 -6.062 11.218 1.00 94.62 90 ASN A C 1
ATOM 746 O O . ASN A 1 90 ? -11.914 -6.634 10.412 1.00 94.62 90 ASN A O 1
ATOM 750 N N . TYR A 1 91 ? -13.516 -5.115 10.844 1.00 93.69 91 TYR A N 1
ATOM 751 C CA . TYR A 1 91 ? -13.515 -4.561 9.498 1.00 93.69 91 TYR A CA 1
ATOM 752 C C . TYR A 1 91 ? -12.280 -3.681 9.308 1.00 93.69 91 TYR A C 1
ATOM 754 O O . TYR A 1 91 ? -11.958 -2.852 10.160 1.00 93.69 91 TYR A O 1
ATOM 762 N N . SER A 1 92 ? -11.619 -3.831 8.166 1.00 94.94 92 SER A N 1
ATOM 763 C CA . SER A 1 92 ? -10.486 -3.000 7.767 1.00 94.94 92 SER A CA 1
ATOM 764 C C . SER A 1 92 ? -10.782 -2.293 6.452 1.00 94.94 92 SER A C 1
ATOM 766 O O . SER A 1 92 ? -11.304 -2.915 5.520 1.00 94.94 92 SER A O 1
ATOM 768 N N . ASP A 1 93 ? -10.396 -1.020 6.367 1.00 92.31 93 ASP A N 1
ATOM 769 C CA . ASP A 1 93 ? -10.317 -0.317 5.090 1.00 92.31 93 ASP A CA 1
ATOM 770 C C . ASP A 1 93 ? -9.303 -1.008 4.164 1.00 92.31 93 ASP A C 1
ATOM 772 O O . ASP A 1 93 ? -8.247 -1.463 4.607 1.00 92.31 93 ASP A O 1
ATOM 776 N N . THR A 1 94 ? -9.633 -1.099 2.878 1.00 90.50 94 THR A N 1
ATOM 777 C CA . THR A 1 94 ? -8.862 -1.899 1.914 1.00 90.50 94 THR A CA 1
ATOM 778 C C . THR A 1 94 ? -7.495 -1.287 1.624 1.00 90.50 94 THR A C 1
ATOM 780 O O . THR A 1 94 ? -6.514 -2.023 1.501 1.00 90.50 94 THR A O 1
ATOM 783 N N . ILE A 1 95 ? -7.404 0.044 1.552 1.00 89.88 95 ILE A N 1
ATOM 784 C CA . ILE A 1 95 ? -6.151 0.754 1.275 1.00 89.88 95 ILE A CA 1
ATOM 785 C C . ILE A 1 95 ? -5.232 0.635 2.490 1.00 89.88 95 ILE A C 1
ATOM 787 O O . ILE A 1 95 ? -4.081 0.217 2.355 1.00 89.88 95 ILE A O 1
ATOM 791 N N . LEU A 1 96 ? -5.756 0.918 3.688 1.00 94.00 96 LEU A N 1
ATOM 792 C CA . LEU A 1 96 ? -4.967 0.847 4.923 1.00 94.00 96 LEU A CA 1
ATOM 793 C C . LEU A 1 96 ? -4.508 -0.585 5.231 1.00 94.00 96 LEU A C 1
ATOM 795 O O . LEU A 1 96 ? -3.364 -0.799 5.629 1.00 94.00 96 LEU A O 1
ATOM 799 N N . LEU A 1 97 ? -5.373 -1.578 5.004 1.00 96.12 97 LEU A N 1
ATOM 800 C CA . LEU A 1 97 ? -5.018 -2.988 5.162 1.00 96.12 97 LEU A CA 1
ATOM 801 C C . LEU A 1 97 ? -3.947 -3.421 4.156 1.00 96.12 97 LEU A C 1
ATOM 803 O O . LEU A 1 97 ? -3.033 -4.158 4.521 1.00 96.12 97 LEU A O 1
ATOM 807 N N . SER A 1 98 ? -4.040 -2.969 2.904 1.00 94.88 98 SER A N 1
ATOM 808 C CA . SER A 1 98 ? -3.027 -3.273 1.889 1.00 94.88 98 SER A CA 1
ATOM 809 C C . SER A 1 98 ? -1.672 -2.681 2.274 1.00 94.88 98 SER A C 1
ATOM 811 O O . SER A 1 98 ? -0.665 -3.382 2.216 1.00 94.88 98 SER A O 1
ATOM 813 N N . GLU A 1 99 ? -1.643 -1.434 2.753 1.00 93.69 99 GLU A N 1
ATOM 814 C CA . GLU A 1 99 ? -0.420 -0.810 3.267 1.00 93.69 99 GLU A CA 1
ATOM 815 C C . GLU A 1 99 ? 0.158 -1.585 4.459 1.00 93.69 99 GLU A C 1
ATOM 817 O O . GLU A 1 99 ? 1.365 -1.841 4.496 1.00 93.69 99 GLU A O 1
ATOM 822 N N . PHE A 1 100 ? -0.692 -2.002 5.404 1.00 97.25 100 PHE A N 1
ATOM 823 C CA . PHE A 1 100 ? -0.280 -2.837 6.531 1.00 97.25 100 PHE A CA 1
ATOM 824 C C . PHE A 1 100 ? 0.386 -4.132 6.057 1.00 97.25 100 PHE A C 1
ATOM 826 O O . PHE A 1 100 ? 1.515 -4.419 6.449 1.00 97.25 100 PHE A O 1
ATOM 833 N N . LEU A 1 101 ? -0.260 -4.878 5.158 1.00 97.25 101 LEU A N 1
ATOM 834 C CA . LEU A 1 101 ? 0.273 -6.141 4.640 1.00 97.25 101 LEU A CA 1
ATOM 835 C C . LEU A 1 101 ? 1.630 -5.975 3.940 1.00 97.25 101 LEU A C 1
ATOM 837 O O . LEU A 1 101 ? 2.473 -6.863 4.044 1.00 97.25 101 LEU A O 1
ATOM 841 N N . LEU A 1 102 ? 1.849 -4.857 3.244 1.00 95.50 102 LEU A N 1
ATOM 842 C CA . LEU A 1 102 ? 3.095 -4.592 2.523 1.00 95.50 102 LEU A CA 1
ATOM 843 C C . LEU A 1 102 ? 4.249 -4.150 3.436 1.00 95.50 102 LEU A C 1
ATOM 845 O O . LEU A 1 102 ? 5.401 -4.456 3.134 1.00 95.50 102 LEU A O 1
ATOM 849 N N . ASN A 1 103 ? 3.964 -3.436 4.532 1.00 95.50 103 ASN A N 1
ATOM 850 C CA . ASN A 1 103 ? 4.992 -2.739 5.321 1.00 95.50 103 ASN A CA 1
ATOM 851 C C . ASN A 1 103 ? 5.187 -3.296 6.738 1.00 95.50 103 ASN A C 1
ATOM 853 O O . ASN A 1 103 ? 6.176 -2.966 7.382 1.00 95.50 103 ASN A O 1
ATOM 857 N N . ALA A 1 104 ? 4.290 -4.149 7.236 1.00 96.06 104 ALA A N 1
ATOM 858 C CA . ALA A 1 104 ? 4.378 -4.698 8.592 1.00 96.06 104 ALA A CA 1
ATOM 859 C C . ALA A 1 104 ? 5.417 -5.824 8.761 1.00 96.06 104 ALA A C 1
ATOM 861 O O . ALA A 1 104 ? 5.562 -6.346 9.863 1.00 96.06 104 ALA A O 1
ATOM 862 N N . HIS A 1 105 ? 6.118 -6.214 7.688 1.00 95.06 105 HIS A N 1
ATOM 863 C CA . HIS A 1 105 ? 7.124 -7.290 7.683 1.00 95.06 105 HIS A CA 1
ATOM 864 C C . HIS A 1 105 ? 6.613 -8.605 8.310 1.00 95.06 105 HIS A C 1
ATOM 866 O O . HIS A 1 105 ? 7.324 -9.277 9.057 1.00 95.06 105 HIS A O 1
ATOM 872 N N . LEU A 1 106 ? 5.364 -8.976 8.006 1.00 95.69 106 LEU A N 1
ATOM 873 C CA . LEU A 1 106 ? 4.765 -10.218 8.498 1.00 95.69 106 LEU A CA 1
ATOM 874 C C . LEU A 1 106 ? 5.513 -11.445 7.957 1.00 95.69 106 LEU A C 1
ATOM 876 O O . LEU A 1 106 ? 5.886 -11.489 6.780 1.00 95.69 106 LEU A O 1
ATOM 880 N N . SER A 1 107 ? 5.684 -12.461 8.804 1.00 94.94 107 SER A N 1
ATOM 881 C CA . SER A 1 107 ? 6.281 -13.735 8.401 1.00 94.94 107 SER A CA 1
ATOM 882 C C . SER A 1 107 ? 5.375 -14.506 7.437 1.00 94.94 107 SER A C 1
ATOM 884 O O . SER A 1 107 ? 4.171 -14.248 7.326 1.00 94.94 107 SER A O 1
ATOM 886 N N . TYR A 1 108 ? 5.942 -15.499 6.749 1.00 94.56 108 TYR A N 1
ATOM 887 C CA . TYR A 1 108 ? 5.171 -16.384 5.878 1.00 94.56 108 TYR A CA 1
ATOM 888 C C . TYR A 1 108 ? 4.040 -17.097 6.641 1.00 94.56 108 TYR A C 1
ATOM 890 O O . TYR A 1 108 ? 2.912 -17.167 6.156 1.00 94.56 108 TYR A O 1
ATOM 898 N N . GLU A 1 109 ? 4.309 -17.571 7.860 1.00 95.12 109 GLU A N 1
ATOM 899 C CA . GLU A 1 109 ? 3.333 -18.242 8.727 1.00 95.12 109 GLU A CA 1
ATOM 900 C C . GLU A 1 109 ? 2.189 -17.305 9.111 1.00 95.12 109 GLU A C 1
ATOM 902 O O . GLU A 1 109 ? 1.025 -17.708 9.069 1.00 95.12 109 GLU A O 1
ATOM 907 N N . GLN A 1 110 ? 2.511 -16.049 9.434 1.00 96.12 110 GLN A N 1
ATOM 908 C CA . GLN A 1 110 ? 1.513 -15.032 9.750 1.00 96.12 110 GLN A CA 1
ATOM 909 C C . GLN A 1 110 ? 0.607 -14.757 8.546 1.00 96.12 110 GLN A C 1
ATOM 911 O O . GLN A 1 110 ? -0.616 -14.758 8.669 1.00 96.12 110 GLN A O 1
ATOM 916 N N . LEU A 1 111 ? 1.185 -14.579 7.357 1.00 96.69 111 LEU A N 1
ATOM 917 C CA . LEU A 1 111 ? 0.424 -14.356 6.124 1.00 96.69 111 LEU A CA 1
ATOM 918 C C . LEU A 1 111 ? -0.458 -15.562 5.766 1.00 96.69 111 LEU A C 1
ATOM 920 O O . LEU A 1 111 ? -1.621 -15.392 5.391 1.00 96.69 111 LEU A O 1
ATOM 924 N N . LEU A 1 112 ? 0.067 -16.779 5.934 1.00 95.00 112 LEU A N 1
ATOM 925 C CA . LEU A 1 112 ? -0.676 -18.020 5.730 1.00 95.00 112 LEU A CA 1
ATOM 926 C C . LEU A 1 112 ? -1.852 -18.146 6.709 1.00 95.00 112 LEU A C 1
ATOM 928 O O . LEU A 1 112 ? -2.914 -18.646 6.333 1.00 95.00 112 LEU A O 1
ATOM 932 N N . GLU A 1 113 ? -1.683 -17.713 7.961 1.00 95.62 113 GLU A N 1
ATOM 933 C CA . GLU A 1 113 ? -2.773 -17.684 8.934 1.00 95.62 113 GLU A CA 1
ATOM 934 C C . GLU A 1 113 ? -3.878 -16.722 8.486 1.00 95.62 113 GLU A C 1
ATOM 936 O O . GLU A 1 113 ? -5.045 -17.116 8.461 1.00 95.62 113 GLU A O 1
ATOM 941 N N . LEU A 1 114 ? -3.517 -15.502 8.074 1.00 95.69 114 LEU A N 1
ATOM 942 C CA . LEU A 1 114 ? -4.471 -14.495 7.600 1.00 95.69 114 LEU A CA 1
ATOM 943 C C . LEU A 1 114 ? -5.269 -14.978 6.386 1.00 95.69 114 LEU A C 1
ATOM 945 O O . LEU A 1 114 ? -6.481 -14.777 6.334 1.00 95.69 114 LEU A O 1
ATOM 949 N N . GLN A 1 115 ? -4.624 -15.673 5.446 1.00 92.00 115 GLN A N 1
ATOM 950 C CA . GLN A 1 115 ? -5.281 -16.199 4.247 1.00 92.00 115 GLN A CA 1
ATOM 951 C C . GLN A 1 115 ? -6.387 -17.223 4.565 1.00 92.00 115 GLN A C 1
ATOM 953 O O . GLN A 1 115 ? -7.333 -17.376 3.794 1.00 92.00 115 GLN A O 1
ATOM 958 N N . LYS A 1 116 ? -6.292 -17.923 5.702 1.00 92.69 116 LYS A N 1
ATOM 959 C CA . LYS A 1 116 ? -7.271 -18.938 6.126 1.00 92.69 116 LYS A CA 1
ATOM 960 C C . LYS A 1 116 ? -8.485 -18.350 6.847 1.00 92.69 116 LYS A C 1
ATOM 962 O O . LYS A 1 116 ? -9.425 -19.091 7.133 1.00 92.69 116 LYS A O 1
ATOM 967 N N . LYS A 1 117 ? -8.474 -17.059 7.193 1.00 92.81 117 LYS A N 1
ATOM 968 C CA . LYS A 1 117 ? -9.542 -16.439 7.986 1.00 92.81 117 LYS A CA 1
ATOM 969 C C . LYS A 1 117 ? -10.719 -16.040 7.108 1.00 92.81 117 LYS A C 1
ATOM 971 O O . LYS A 1 117 ? -10.564 -15.465 6.033 1.00 92.81 117 LYS A O 1
ATOM 976 N N . ASP A 1 118 ? -11.918 -16.298 7.618 1.00 91.25 118 ASP A N 1
ATOM 977 C CA . ASP A 1 118 ? -13.161 -15.867 6.988 1.00 91.25 118 ASP A CA 1
ATOM 978 C C . ASP A 1 118 ? -13.495 -14.417 7.377 1.00 91.25 118 ASP A C 1
ATOM 980 O O . ASP A 1 118 ? -14.388 -14.157 8.179 1.00 91.25 118 ASP A O 1
ATOM 984 N N . ASN A 1 119 ? -12.727 -13.466 6.841 1.00 93.50 119 ASN A N 1
ATOM 985 C CA . ASN A 1 119 ? -12.944 -12.032 7.038 1.00 93.50 119 ASN A CA 1
ATOM 986 C C . ASN A 1 119 ? -13.136 -11.336 5.674 1.00 93.50 119 ASN A C 1
ATOM 988 O O . ASN A 1 119 ? -12.288 -11.499 4.790 1.00 93.50 119 ASN A O 1
ATOM 992 N N . PRO A 1 120 ? -14.212 -10.550 5.470 1.00 91.81 120 PRO A N 1
ATOM 993 C CA . PRO A 1 120 ? -14.473 -9.881 4.193 1.00 91.81 120 PRO A CA 1
ATOM 994 C C . PRO A 1 120 ? -13.356 -8.937 3.726 1.00 91.81 120 PRO A C 1
ATOM 996 O O . PRO A 1 120 ? -13.020 -8.943 2.541 1.00 91.81 120 PRO A O 1
ATOM 999 N N . SER A 1 121 ? -12.743 -8.169 4.633 1.00 93.38 121 SER A N 1
ATOM 1000 C CA . SER A 1 121 ? -11.629 -7.274 4.295 1.00 93.38 121 SER A CA 1
ATOM 1001 C C . SER A 1 121 ? -10.405 -8.071 3.832 1.00 93.38 121 SER A C 1
ATOM 1003 O O . SER A 1 121 ? -9.820 -7.740 2.803 1.00 93.38 121 SER A O 1
ATOM 1005 N N . LEU A 1 122 ? -10.066 -9.178 4.509 1.00 94.44 122 LEU A N 1
ATOM 1006 C CA . LEU A 1 122 ? -8.967 -10.069 4.092 1.00 94.44 122 LEU A CA 1
ATOM 1007 C C . LEU A 1 122 ? -9.251 -10.773 2.757 1.00 94.44 122 LEU A C 1
ATOM 1009 O O . LEU A 1 122 ? -8.360 -10.904 1.914 1.00 94.44 122 LEU A O 1
ATOM 1013 N N . LYS A 1 123 ? -10.503 -11.180 2.516 1.00 91.75 123 LYS A N 1
ATOM 1014 C CA . LYS A 1 123 ? -10.939 -11.751 1.230 1.00 91.75 123 LYS A CA 1
ATOM 1015 C C . LYS A 1 123 ? -10.765 -10.768 0.070 1.00 91.75 123 LYS A C 1
ATOM 1017 O O . LYS A 1 123 ? -10.409 -11.178 -1.035 1.00 91.75 123 LYS A O 1
ATOM 1022 N N . ARG A 1 124 ? -10.985 -9.474 0.307 1.00 90.38 124 ARG A N 1
ATOM 1023 C CA . ARG A 1 124 ? -10.807 -8.419 -0.702 1.00 90.38 124 ARG A CA 1
ATOM 1024 C C . ARG A 1 124 ? -9.339 -8.241 -1.102 1.00 90.38 124 ARG A C 1
ATOM 1026 O O . ARG A 1 124 ? -9.032 -8.148 -2.288 1.00 90.38 124 ARG A O 1
ATOM 1033 N N . VAL A 1 125 ? -8.422 -8.320 -0.135 1.00 92.56 125 VAL A N 1
ATOM 1034 C CA . VAL A 1 125 ? -6.968 -8.155 -0.351 1.00 92.56 125 VAL A CA 1
ATOM 1035 C C . VAL A 1 125 ? -6.189 -9.470 -0.457 1.00 92.56 125 VAL A C 1
ATOM 1037 O O . VAL A 1 125 ? -4.963 -9.471 -0.397 1.00 92.56 125 VAL A O 1
ATOM 1040 N N . THR A 1 126 ? -6.857 -10.611 -0.652 1.00 92.62 126 THR A N 1
ATOM 1041 C CA . THR A 1 126 ? -6.198 -11.935 -0.667 1.00 92.62 126 THR A CA 1
ATOM 1042 C C . THR A 1 126 ? -5.060 -12.032 -1.690 1.00 92.62 126 THR A C 1
ATOM 1044 O O . THR A 1 126 ? -4.080 -12.746 -1.474 1.00 92.62 126 THR A O 1
ATOM 1047 N N . HIS A 1 127 ? -5.157 -11.300 -2.799 1.00 92.69 127 HIS A N 1
ATOM 1048 C CA . HIS A 1 127 ? -4.101 -11.220 -3.805 1.00 92.69 127 HIS A CA 1
ATOM 1049 C C . HIS A 1 127 ? -2.839 -10.510 -3.275 1.00 92.69 127 HIS A C 1
ATOM 1051 O O . HIS A 1 127 ? -1.739 -10.958 -3.585 1.00 92.69 127 HIS A O 1
ATOM 1057 N N . ILE A 1 128 ? -2.979 -9.483 -2.425 1.00 95.25 128 ILE A N 1
ATOM 1058 C CA . ILE A 1 128 ? -1.864 -8.810 -1.734 1.00 95.25 128 ILE A CA 1
ATOM 1059 C C . ILE A 1 128 ? -1.229 -9.750 -0.712 1.00 95.25 128 ILE A C 1
ATOM 1061 O O . ILE A 1 128 ? -0.010 -9.894 -0.690 1.00 95.25 128 ILE A O 1
ATOM 1065 N N . THR A 1 129 ? -2.039 -10.452 0.088 1.00 95.31 129 THR A N 1
ATOM 1066 C CA . THR A 1 129 ? -1.529 -11.457 1.035 1.00 95.31 129 THR A CA 1
ATOM 1067 C C . THR A 1 129 ? -0.736 -12.540 0.303 1.00 95.31 129 THR A C 1
ATOM 1069 O O . THR A 1 129 ? 0.390 -12.840 0.683 1.00 95.31 129 THR A O 1
ATOM 1072 N N . SER A 1 130 ? -1.280 -13.069 -0.797 1.00 95.19 130 SER A N 1
ATOM 1073 C CA . SER A 1 130 ? -0.618 -14.097 -1.613 1.00 95.19 130 SER A CA 1
ATOM 1074 C C . SER A 1 130 ? 0.667 -13.573 -2.262 1.00 95.19 130 SER A C 1
ATOM 1076 O O . SER A 1 130 ? 1.668 -14.278 -2.316 1.00 95.19 130 SER A O 1
ATOM 1078 N N . PHE A 1 131 ? 0.666 -12.323 -2.731 1.00 96.19 131 PHE A N 1
ATOM 1079 C CA . PHE A 1 131 ? 1.859 -11.663 -3.260 1.00 96.19 131 PHE A CA 1
ATOM 1080 C C . PHE A 1 131 ? 2.957 -11.551 -2.199 1.00 96.19 131 PHE A C 1
ATOM 1082 O O . PHE A 1 131 ? 4.107 -11.901 -2.462 1.00 96.19 131 PHE A O 1
ATOM 1089 N N . MET A 1 132 ? 2.601 -11.129 -0.984 1.00 96.62 132 MET A N 1
ATOM 1090 C CA . MET A 1 132 ? 3.555 -11.045 0.118 1.00 96.62 132 MET A CA 1
ATOM 1091 C C . MET A 1 132 ? 4.084 -12.416 0.524 1.00 96.62 132 MET A C 1
ATOM 1093 O O . MET A 1 132 ? 5.276 -12.531 0.789 1.00 96.62 132 MET A O 1
ATOM 1097 N N . MET A 1 133 ? 3.252 -13.461 0.489 1.00 94.94 133 MET A N 1
ATOM 1098 C CA . MET A 1 133 ? 3.705 -14.834 0.720 1.00 94.94 133 MET A CA 1
ATOM 1099 C C . MET A 1 133 ? 4.776 -15.254 -0.290 1.00 94.94 133 MET A C 1
ATOM 1101 O O . MET A 1 133 ? 5.789 -15.805 0.121 1.00 94.94 133 MET A O 1
ATOM 1105 N N . GLU A 1 134 ? 4.614 -14.957 -1.585 1.00 94.25 134 GLU A N 1
ATOM 1106 C CA . GLU A 1 134 ? 5.658 -15.233 -2.589 1.00 94.25 134 GLU A CA 1
ATOM 1107 C C . GLU A 1 134 ? 6.945 -14.430 -2.316 1.00 94.25 134 GLU A C 1
ATOM 1109 O O . GLU A 1 134 ? 8.054 -14.960 -2.444 1.00 94.25 134 GLU A O 1
ATOM 1114 N N . LYS A 1 135 ? 6.834 -13.170 -1.865 1.00 92.19 135 LYS A N 1
ATOM 1115 C CA . LYS A 1 135 ? 8.013 -12.365 -1.495 1.00 92.19 135 LYS A CA 1
ATOM 1116 C C . LYS A 1 135 ? 8.753 -12.910 -0.275 1.00 92.19 135 LYS A C 1
ATOM 1118 O O . LYS A 1 135 ? 9.979 -12.884 -0.285 1.00 92.19 135 LYS A O 1
ATOM 1123 N N . THR A 1 136 ? 8.048 -13.403 0.740 1.00 89.56 136 THR A N 1
ATOM 1124 C CA . THR A 1 136 ? 8.639 -13.846 2.019 1.00 89.56 136 THR A CA 1
ATOM 1125 C C . THR A 1 136 ? 8.953 -15.338 2.073 1.00 89.56 136 THR A C 1
ATOM 1127 O O . THR A 1 136 ? 9.538 -15.808 3.043 1.00 89.56 136 THR A O 1
ATOM 1130 N N . ARG A 1 137 ? 8.600 -16.091 1.029 1.00 85.69 137 ARG A N 1
ATOM 1131 C CA . ARG A 1 137 ? 8.791 -17.538 0.942 1.00 85.69 137 ARG A CA 1
ATOM 1132 C C . ARG A 1 137 ? 10.258 -17.965 1.108 1.00 85.69 137 ARG A C 1
ATOM 1134 O O . ARG A 1 137 ? 11.076 -17.637 0.254 1.00 85.69 137 ARG A O 1
ATOM 1141 N N . THR A 1 138 ? 10.612 -18.710 2.149 1.00 77.38 138 THR A N 1
ATOM 1142 C CA . THR A 1 138 ? 11.996 -19.184 2.387 1.00 77.38 138 THR A CA 1
ATOM 1143 C C . THR A 1 138 ? 12.150 -20.704 2.324 1.00 77.38 138 THR A C 1
ATOM 1145 O O . THR A 1 138 ? 13.272 -21.198 2.335 1.00 77.38 138 THR A O 1
ATOM 1148 N N . ASP A 1 139 ? 11.046 -21.447 2.222 1.00 70.62 139 ASP A N 1
ATOM 1149 C 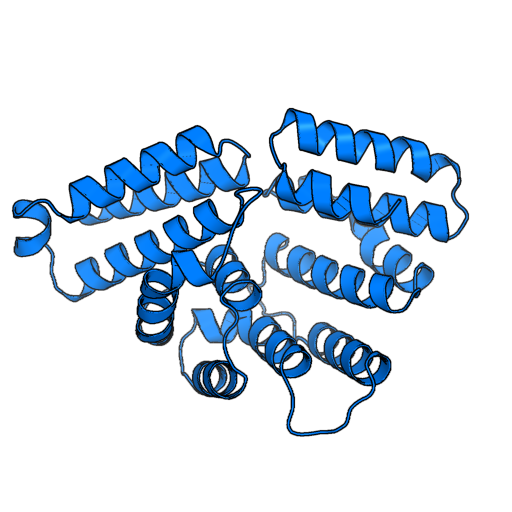CA . ASP A 1 139 ? 10.990 -22.918 2.207 1.00 70.62 139 ASP A CA 1
ATOM 1150 C C . ASP A 1 139 ? 11.468 -23.550 0.888 1.00 70.62 139 ASP A C 1
ATOM 1152 O O . ASP A 1 139 ? 11.722 -24.751 0.840 1.00 70.62 139 ASP A O 1
ATOM 1156 N N . VAL A 1 140 ? 11.589 -22.762 -0.183 1.00 76.94 140 VAL A N 1
ATOM 1157 C CA . VAL A 1 140 ? 12.062 -23.213 -1.497 1.00 76.94 140 VAL A CA 1
ATOM 1158 C C . VAL A 1 140 ? 13.240 -22.346 -1.927 1.00 76.94 140 VAL A C 1
ATOM 1160 O O . VAL A 1 140 ? 13.138 -21.116 -1.922 1.00 76.94 140 VAL A O 1
ATOM 1163 N N . GLU A 1 141 ? 14.337 -22.981 -2.348 1.00 80.94 141 GLU A N 1
ATOM 1164 C CA . GLU A 1 141 ? 15.457 -22.312 -3.017 1.00 80.94 141 GLU A CA 1
ATOM 1165 C C . GLU A 1 141 ? 15.012 -21.812 -4.399 1.00 80.94 141 GLU A C 1
ATOM 1167 O O . GLU A 1 141 ? 15.237 -22.442 -5.428 1.00 80.94 141 GLU A O 1
ATOM 1172 N N . LEU A 1 142 ? 14.316 -20.677 -4.412 1.00 84.69 142 LEU A N 1
ATOM 1173 C CA . LEU A 1 142 ? 13.972 -19.943 -5.622 1.00 84.69 142 LEU A CA 1
ATOM 1174 C C . LEU A 1 142 ? 15.030 -18.879 -5.883 1.00 84.69 142 LEU A C 1
ATOM 1176 O O . LEU A 1 142 ? 15.391 -18.105 -4.989 1.00 84.69 142 LEU A O 1
ATOM 1180 N N . THR A 1 143 ? 15.462 -18.770 -7.134 1.00 88.50 143 THR A N 1
ATOM 1181 C CA . THR A 1 143 ? 16.240 -17.616 -7.583 1.00 88.50 143 THR A CA 1
ATOM 1182 C C . THR A 1 143 ? 15.412 -16.332 -7.451 1.00 88.50 143 THR A C 1
ATOM 1184 O O . THR A 1 143 ? 14.177 -16.347 -7.483 1.00 88.50 143 THR A O 1
ATOM 1187 N N . ALA A 1 144 ? 16.084 -15.179 -7.356 1.00 86.94 144 ALA A N 1
ATOM 1188 C CA . ALA A 1 144 ? 15.405 -13.880 -7.305 1.00 86.94 144 ALA A CA 1
ATOM 1189 C C . ALA A 1 144 ? 14.447 -13.676 -8.498 1.00 86.94 144 ALA A C 1
ATOM 1191 O O . ALA A 1 144 ? 13.336 -13.178 -8.334 1.00 86.94 144 ALA A O 1
ATOM 1192 N N . VAL A 1 145 ? 14.842 -14.133 -9.691 1.00 90.25 145 VAL A N 1
ATOM 1193 C CA . VAL A 1 145 ? 14.036 -14.030 -10.916 1.00 90.25 145 VAL A CA 1
ATOM 1194 C C . VAL A 1 145 ? 12.786 -14.912 -10.855 1.00 90.25 145 VAL A C 1
ATOM 1196 O O . VAL A 1 145 ? 11.713 -14.480 -11.273 1.00 90.25 145 VAL A O 1
ATOM 1199 N N . GLU A 1 146 ? 12.891 -16.139 -10.343 1.00 91.88 146 GLU A N 1
ATOM 1200 C CA . GLU A 1 146 ? 11.730 -17.025 -10.169 1.00 91.88 146 GLU A CA 1
ATOM 1201 C C . GLU A 1 146 ? 10.733 -16.451 -9.168 1.00 91.88 146 GLU A C 1
ATOM 1203 O O . GLU A 1 146 ? 9.531 -16.454 -9.431 1.00 91.88 146 GLU A O 1
ATOM 1208 N N . ARG A 1 147 ? 11.227 -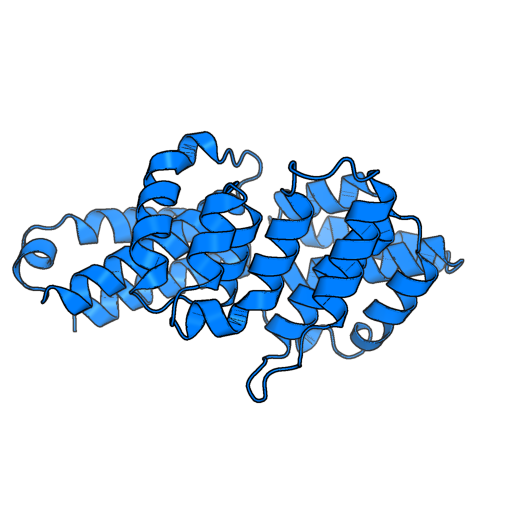15.868 -8.072 1.00 91.62 147 ARG A N 1
ATOM 1209 C CA . ARG A 1 147 ? 10.388 -15.183 -7.086 1.00 91.62 147 ARG A CA 1
ATOM 1210 C C . ARG A 1 147 ? 9.610 -14.022 -7.708 1.00 91.62 147 ARG A C 1
ATOM 1212 O O . ARG A 1 147 ? 8.393 -13.957 -7.552 1.00 91.62 147 ARG A O 1
ATOM 1219 N N . LEU A 1 148 ? 10.275 -13.157 -8.479 1.00 93.19 148 LEU A N 1
ATOM 1220 C CA . LEU A 1 148 ? 9.619 -12.057 -9.202 1.00 93.19 148 LEU A CA 1
ATOM 1221 C C . LEU A 1 148 ? 8.556 -12.572 -10.187 1.00 93.19 148 LEU A C 1
ATOM 1223 O O . LEU A 1 148 ? 7.450 -12.033 -10.256 1.00 93.19 148 LEU A O 1
ATOM 1227 N N . ARG A 1 149 ? 8.849 -13.656 -10.920 1.00 94.06 149 ARG A N 1
ATOM 1228 C CA . ARG A 1 149 ? 7.880 -14.294 -11.827 1.00 94.06 149 ARG A CA 1
ATOM 1229 C C . ARG A 1 149 ? 6.656 -14.817 -11.079 1.00 94.06 149 ARG A C 1
ATOM 1231 O O . ARG A 1 149 ? 5.540 -14.587 -11.544 1.00 94.06 149 ARG A O 1
ATOM 1238 N N . ASN A 1 150 ? 6.841 -15.474 -9.936 1.00 94.31 150 ASN A N 1
ATOM 1239 C CA . ASN A 1 150 ? 5.729 -15.953 -9.116 1.00 94.31 150 ASN A CA 1
ATOM 1240 C C . ASN A 1 150 ? 4.872 -14.793 -8.607 1.00 94.31 150 ASN A C 1
ATOM 1242 O O . ASN A 1 150 ? 3.650 -14.845 -8.741 1.00 94.31 150 ASN A O 1
ATOM 1246 N N . CYS A 1 151 ? 5.494 -13.714 -8.126 1.00 95.12 151 CYS A N 1
ATOM 1247 C CA . CYS A 1 151 ? 4.794 -12.494 -7.726 1.00 95.12 151 CYS A CA 1
ATOM 1248 C C . CYS A 1 151 ? 3.916 -11.938 -8.859 1.00 95.12 151 CYS A C 1
ATOM 1250 O O . CYS A 1 151 ? 2.728 -11.683 -8.655 1.00 95.12 151 CYS A O 1
ATOM 1252 N N . ILE A 1 152 ? 4.470 -11.804 -10.069 1.00 95.12 152 ILE A N 1
ATOM 1253 C CA . ILE A 1 152 ? 3.731 -11.348 -11.257 1.00 95.12 152 ILE A CA 1
ATOM 1254 C C . ILE A 1 152 ? 2.543 -12.269 -11.539 1.00 95.12 152 ILE A C 1
ATOM 1256 O O . ILE A 1 152 ? 1.422 -11.799 -11.725 1.00 95.12 152 ILE A O 1
ATOM 1260 N N . VAL A 1 153 ? 2.767 -13.585 -11.546 1.00 94.12 153 VAL A N 1
ATOM 1261 C CA . VAL A 1 153 ? 1.712 -14.575 -11.791 1.00 94.12 153 VAL A CA 1
ATOM 1262 C C . VAL A 1 153 ? 0.596 -14.464 -10.752 1.00 94.12 153 VAL A C 1
ATOM 1264 O O . VAL A 1 153 ? -0.576 -14.509 -11.122 1.00 94.12 153 VAL A O 1
ATOM 1267 N N . THR A 1 154 ? 0.935 -14.285 -9.477 1.00 94.06 154 THR A N 1
ATOM 1268 C CA . THR A 1 154 ? -0.032 -14.116 -8.386 1.00 94.06 154 THR A CA 1
ATOM 1269 C C . THR A 1 154 ? -0.894 -12.869 -8.578 1.00 94.06 154 THR A C 1
ATOM 1271 O O . THR A 1 154 ? -2.120 -12.955 -8.497 1.00 94.06 154 THR A O 1
ATOM 1274 N N . LEU A 1 155 ? -0.283 -11.729 -8.911 1.00 93.56 155 LEU A N 1
ATOM 1275 C CA . LEU A 1 155 ? -1.003 -10.470 -9.128 1.00 93.56 155 LEU A CA 1
ATOM 1276 C C . LEU A 1 155 ? -1.872 -10.491 -10.403 1.00 93.56 155 LEU A C 1
ATOM 1278 O O . LEU A 1 155 ? -2.948 -9.893 -10.411 1.00 93.56 155 LEU A O 1
ATOM 1282 N N . TRP A 1 156 ? -1.454 -11.198 -11.462 1.00 90.19 156 TRP A N 1
ATOM 1283 C CA . TRP A 1 156 ? -2.245 -11.379 -12.693 1.00 90.19 156 TRP A CA 1
ATOM 1284 C C . TRP A 1 156 ? -3.398 -12.366 -12.541 1.00 90.19 156 TRP A C 1
ATOM 1286 O O . TRP A 1 156 ? -4.460 -12.170 -13.125 1.00 90.19 156 TRP A O 1
ATOM 1296 N N . LYS A 1 157 ? -3.205 -13.438 -11.765 1.00 86.69 157 LYS A N 1
ATOM 1297 C CA . LYS A 1 157 ? -4.248 -14.439 -11.495 1.00 86.69 157 LYS A CA 1
ATOM 1298 C C . LYS A 1 157 ? -5.341 -13.924 -10.563 1.00 86.69 157 LYS A C 1
ATOM 1300 O O . LYS A 1 157 ? -6.299 -14.663 -10.310 1.00 86.69 157 LYS A O 1
ATOM 1305 N N . ARG A 1 158 ? -5.227 -12.688 -10.056 1.00 82.25 158 ARG A N 1
ATOM 1306 C CA . ARG A 1 158 ? -6.308 -12.064 -9.298 1.00 82.25 158 ARG A CA 1
ATOM 1307 C C . ARG A 1 158 ? -7.574 -12.110 -10.144 1.00 82.25 158 ARG A C 1
ATOM 1309 O O . ARG A 1 158 ? -7.589 -11.698 -11.300 1.00 82.25 158 ARG A O 1
ATOM 1316 N N . ARG A 1 159 ? -8.645 -12.650 -9.576 1.00 66.44 159 ARG A N 1
ATOM 1317 C CA . ARG A 1 159 ? -9.962 -12.532 -10.191 1.00 66.44 159 ARG A CA 1
ATOM 1318 C C . ARG A 1 159 ? -10.472 -11.142 -9.828 1.00 66.44 159 ARG A C 1
ATOM 1320 O O . ARG A 1 159 ? -10.595 -10.899 -8.626 1.00 66.44 159 ARG A O 1
ATOM 1327 N N . PRO A 1 160 ? -10.745 -10.255 -10.804 1.00 67.44 160 PRO A N 1
ATOM 1328 C CA . PRO A 1 160 ? -11.377 -8.978 -10.511 1.00 67.44 160 PRO A CA 1
ATOM 1329 C C . PRO A 1 160 ? -12.645 -9.257 -9.708 1.00 67.44 160 PRO A C 1
ATOM 1331 O O . PRO A 1 160 ? -13.504 -10.031 -10.145 1.00 67.44 160 PRO A O 1
ATOM 1334 N N . GLN A 1 161 ? -12.724 -8.714 -8.497 1.00 69.62 161 GLN A N 1
ATOM 1335 C CA . GLN A 1 161 ? -13.941 -8.831 -7.705 1.00 69.62 161 GLN A CA 1
ATOM 1336 C C . GLN A 1 161 ? -14.984 -7.891 -8.304 1.00 69.62 161 GLN A C 1
ATOM 1338 O O . GLN A 1 161 ? -14.645 -6.837 -8.837 1.00 69.62 161 GLN A O 1
ATOM 1343 N N . LYS A 1 162 ? -16.263 -8.274 -8.233 1.00 69.62 162 LYS A N 1
ATOM 1344 C CA . LYS A 1 162 ? -17.363 -7.483 -8.807 1.00 69.62 162 LYS A CA 1
ATOM 1345 C C . LYS A 1 162 ? -17.388 -6.040 -8.274 1.00 69.62 162 LYS A C 1
ATOM 1347 O O . LYS A 1 162 ? -17.784 -5.140 -9.005 1.00 69.62 162 LYS A O 1
ATOM 1352 N N . ASP A 1 163 ? -16.899 -5.852 -7.049 1.00 77.62 163 ASP A N 1
ATOM 1353 C CA . ASP A 1 163 ? -16.901 -4.583 -6.324 1.00 77.62 163 ASP A CA 1
ATOM 1354 C C . ASP A 1 163 ? -15.486 -3.976 -6.181 1.00 77.62 163 ASP A C 1
ATOM 1356 O O . ASP A 1 163 ? -15.275 -3.110 -5.330 1.00 77.62 163 ASP A O 1
ATOM 1360 N N . GLU A 1 164 ? -14.503 -4.444 -6.969 1.00 81.31 164 GLU A N 1
ATOM 1361 C CA . GLU A 1 164 ? -13.145 -3.873 -7.014 1.00 81.31 164 GLU A CA 1
ATOM 1362 C C . GLU A 1 164 ? -13.209 -2.425 -7.525 1.00 81.31 164 GLU A C 1
ATOM 1364 O O . GLU A 1 164 ? -13.724 -2.155 -8.614 1.00 81.31 164 GLU A O 1
ATOM 1369 N N . THR A 1 165 ? -12.676 -1.487 -6.740 1.00 86.88 165 THR A N 1
ATOM 1370 C CA . THR A 1 165 ? -12.621 -0.069 -7.123 1.00 86.88 165 THR A CA 1
ATOM 1371 C C . THR A 1 165 ? -11.482 0.209 -8.109 1.00 86.88 165 THR A C 1
ATOM 1373 O O . THR A 1 165 ? -10.534 -0.568 -8.247 1.00 86.88 165 THR A O 1
ATOM 1376 N N . PHE A 1 166 ? -11.537 1.352 -8.799 1.00 87.94 166 PHE A N 1
ATOM 1377 C CA . PHE A 1 166 ? -10.458 1.763 -9.702 1.00 87.94 166 PHE A CA 1
ATOM 1378 C C . PHE A 1 166 ? -9.130 2.005 -8.959 1.00 87.94 166 PHE A C 1
ATOM 1380 O O . PHE A 1 166 ? -8.061 1.632 -9.452 1.00 87.94 166 PHE A O 1
ATOM 1387 N N . ILE A 1 167 ? -9.190 2.555 -7.739 1.00 88.31 167 ILE A N 1
ATOM 1388 C CA . ILE A 1 167 ? -8.023 2.698 -6.856 1.00 88.31 167 ILE A CA 1
ATOM 1389 C C . ILE A 1 167 ? -7.408 1.332 -6.543 1.00 88.31 167 ILE A C 1
ATOM 1391 O O . ILE A 1 167 ? -6.199 1.170 -6.686 1.00 88.31 167 ILE A O 1
ATOM 1395 N N . GLU A 1 168 ? -8.219 0.339 -6.165 1.00 88.94 168 GLU A N 1
ATOM 1396 C CA . GLU A 1 168 ? -7.724 -1.015 -5.882 1.00 88.94 168 GLU A CA 1
ATOM 1397 C C . GLU A 1 168 ? -7.031 -1.617 -7.099 1.00 88.94 168 GLU A C 1
ATOM 1399 O O . GLU A 1 168 ? -5.895 -2.073 -6.997 1.00 88.94 168 GLU A O 1
ATOM 1404 N N . ARG A 1 169 ? -7.658 -1.543 -8.277 1.00 89.94 169 ARG A N 1
ATOM 1405 C CA . ARG A 1 169 ? -7.055 -2.063 -9.508 1.00 89.94 169 ARG A CA 1
ATOM 1406 C C . ARG A 1 169 ? -5.711 -1.410 -9.807 1.00 89.94 169 ARG A C 1
ATOM 1408 O O . ARG A 1 169 ? -4.734 -2.108 -10.076 1.00 89.94 169 ARG A O 1
ATOM 1415 N N . SER A 1 170 ? -5.671 -0.084 -9.748 1.00 92.00 170 SER A N 1
ATOM 1416 C CA . SER A 1 170 ? -4.467 0.685 -10.053 1.00 92.00 170 SER A CA 1
ATOM 1417 C C . SER A 1 170 ? -3.356 0.478 -9.024 1.00 92.00 170 SER A C 1
ATOM 1419 O O . SER A 1 170 ? -2.178 0.524 -9.376 1.00 92.00 170 SER A O 1
ATOM 1421 N N . PHE A 1 171 ? -3.709 0.144 -7.782 1.00 92.69 171 PHE A N 1
ATOM 1422 C CA . PHE A 1 171 ? -2.748 -0.232 -6.752 1.00 92.69 171 PHE A CA 1
ATOM 1423 C C . PHE A 1 171 ? -2.073 -1.563 -7.085 1.00 92.69 171 PHE A C 1
ATOM 1425 O O . PHE A 1 171 ? -0.853 -1.692 -6.995 1.00 92.69 171 PHE A O 1
ATOM 1432 N N . VAL A 1 172 ? -2.841 -2.552 -7.548 1.00 93.44 172 VAL A N 1
ATOM 1433 C CA . VAL A 1 172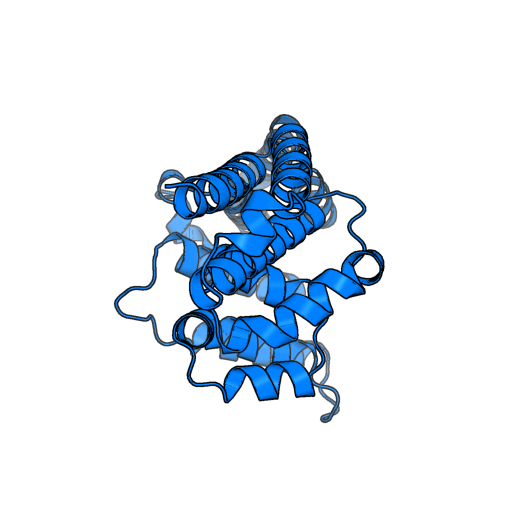 ? -2.256 -3.829 -7.971 1.00 93.44 172 VAL A CA 1
ATOM 1434 C C . VAL A 1 172 ? -1.406 -3.679 -9.233 1.00 93.44 172 VAL A C 1
ATOM 1436 O O . VAL A 1 172 ? -0.350 -4.304 -9.343 1.00 93.44 172 VAL A O 1
ATOM 1439 N N . ASP A 1 173 ? -1.829 -2.840 -10.177 1.00 94.81 173 ASP A N 1
ATOM 1440 C CA . ASP A 1 173 ? -1.050 -2.573 -11.389 1.00 94.81 173 ASP A CA 1
ATOM 1441 C C . ASP A 1 173 ? 0.272 -1.854 -11.071 1.00 94.81 173 ASP A C 1
ATOM 1443 O O . ASP A 1 173 ? 1.288 -2.138 -11.704 1.00 94.81 173 ASP A O 1
ATOM 1447 N N . LEU A 1 174 ? 0.313 -1.006 -10.038 1.00 95.44 174 LEU A N 1
ATOM 1448 C CA . LEU A 1 174 ? 1.567 -0.466 -9.504 1.00 95.44 174 LEU A CA 1
ATOM 1449 C C . LEU A 1 174 ? 2.494 -1.559 -8.970 1.00 95.44 174 LEU A C 1
ATOM 1451 O O . LEU A 1 174 ? 3.680 -1.561 -9.301 1.00 95.44 174 LEU A O 1
ATOM 1455 N N . LEU A 1 175 ? 1.971 -2.509 -8.189 1.00 95.81 175 LEU A N 1
ATOM 1456 C CA . LEU A 1 175 ? 2.775 -3.629 -7.686 1.00 95.81 175 LEU A CA 1
ATOM 1457 C C . LEU A 1 175 ? 3.333 -4.468 -8.843 1.00 95.81 175 LEU A C 1
ATOM 1459 O O . LEU A 1 175 ? 4.517 -4.802 -8.850 1.00 95.81 175 LEU A O 1
ATOM 1463 N N . LEU A 1 176 ? 2.512 -4.757 -9.858 1.00 96.12 176 LEU A N 1
ATOM 1464 C CA . LEU A 1 176 ? 2.950 -5.424 -11.087 1.00 96.12 176 LEU A CA 1
ATOM 1465 C C . LEU A 1 176 ? 4.049 -4.632 -11.804 1.00 96.12 176 LEU A C 1
ATOM 1467 O O . LEU A 1 176 ? 5.059 -5.213 -12.199 1.00 96.12 176 LEU A O 1
ATOM 1471 N N . ALA A 1 177 ? 3.877 -3.317 -11.948 1.00 96.81 177 ALA A N 1
ATOM 1472 C CA . ALA A 1 177 ? 4.857 -2.441 -12.577 1.00 96.81 177 ALA A CA 1
ATOM 1473 C C . ALA A 1 177 ? 6.203 -2.457 -11.841 1.00 96.81 177 ALA A C 1
ATOM 1475 O O . ALA A 1 177 ? 7.242 -2.533 -12.491 1.00 96.81 177 ALA A O 1
ATOM 1476 N N . GLN A 1 178 ? 6.196 -2.467 -10.506 1.00 96.06 178 GLN A N 1
ATOM 1477 C CA . GLN A 1 178 ? 7.416 -2.623 -9.709 1.00 96.06 178 GLN A CA 1
ATOM 1478 C C . GLN A 1 178 ? 8.093 -3.975 -9.967 1.00 96.06 178 GLN A C 1
ATOM 1480 O O . GLN A 1 178 ? 9.302 -4.022 -10.158 1.00 96.06 178 GLN A O 1
ATOM 1485 N N . GLN A 1 179 ? 7.332 -5.073 -10.053 1.00 96.62 179 GLN A N 1
ATOM 1486 C CA . GLN A 1 179 ? 7.931 -6.378 -10.365 1.00 96.62 179 GLN A CA 1
ATOM 1487 C C . GLN A 1 179 ? 8.507 -6.428 -11.788 1.00 96.62 179 GLN A C 1
ATOM 1489 O O . GLN A 1 179 ? 9.538 -7.056 -12.017 1.00 96.62 179 GLN A O 1
ATOM 1494 N N . TYR A 1 180 ? 7.870 -5.763 -12.756 1.00 96.56 180 TYR A N 1
ATOM 1495 C CA . TYR A 1 180 ? 8.425 -5.634 -14.104 1.00 96.56 180 TYR A CA 1
ATOM 1496 C C . TYR A 1 180 ? 9.691 -4.780 -14.136 1.00 96.56 180 TYR A C 1
ATOM 1498 O O . TYR A 1 180 ? 10.637 -5.153 -14.831 1.00 96.56 180 TYR A O 1
ATOM 1506 N N . TYR A 1 181 ? 9.727 -3.688 -13.370 1.00 96.00 181 TYR A N 1
ATOM 1507 C CA . TYR A 1 181 ? 10.922 -2.871 -13.181 1.00 96.00 181 TYR A CA 1
ATOM 1508 C C . TYR A 1 181 ? 12.089 -3.715 -12.652 1.00 96.00 181 TYR A C 1
ATOM 1510 O O . TYR A 1 181 ? 13.143 -3.745 -13.285 1.00 96.00 181 TYR A O 1
ATOM 1518 N N . ASP A 1 182 ? 11.868 -4.485 -11.580 1.00 95.00 182 ASP A N 1
ATOM 1519 C CA . ASP A 1 182 ? 12.891 -5.347 -10.966 1.00 95.00 182 ASP A 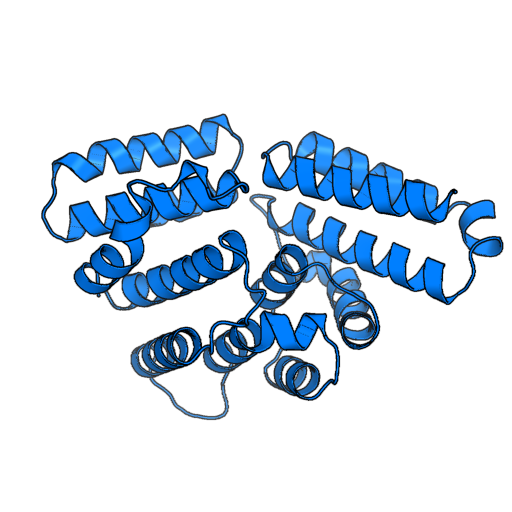CA 1
ATOM 1520 C C . ASP A 1 182 ? 13.418 -6.424 -11.938 1.00 95.00 182 ASP A C 1
ATOM 1522 O O . ASP A 1 182 ? 14.543 -6.906 -11.808 1.00 95.00 182 ASP A O 1
ATOM 1526 N N . MET A 1 183 ? 12.618 -6.802 -12.942 1.00 94.88 183 MET A N 1
ATOM 1527 C CA . MET A 1 183 ? 12.998 -7.742 -14.003 1.00 94.88 183 MET A CA 1
ATOM 1528 C C . MET A 1 183 ? 13.569 -7.076 -15.269 1.00 94.88 183 MET A C 1
ATOM 1530 O O . MET A 1 183 ? 13.890 -7.788 -16.222 1.00 94.88 183 MET A O 1
ATOM 1534 N N . GLY A 1 184 ? 13.638 -5.743 -15.338 1.00 94.19 184 GLY A N 1
ATOM 1535 C CA . GLY A 1 184 ? 14.026 -5.003 -16.548 1.00 94.19 184 GLY A CA 1
ATOM 1536 C C . GLY A 1 184 ? 13.027 -5.112 -17.713 1.00 94.19 184 GLY A C 1
ATOM 1537 O O . GLY A 1 184 ? 13.378 -4.858 -18.863 1.00 94.19 184 GLY A O 1
ATOM 1538 N N . ARG A 1 185 ? 11.779 -5.511 -17.441 1.00 95.31 185 ARG A N 1
ATOM 1539 C CA . ARG A 1 185 ? 10.712 -5.750 -18.431 1.00 95.31 185 ARG A CA 1
ATOM 1540 C C . ARG A 1 185 ? 9.900 -4.481 -18.697 1.00 95.31 185 ARG A C 1
ATOM 1542 O O . ARG A 1 185 ? 8.711 -4.391 -18.385 1.00 95.31 185 ARG A O 1
ATOM 1549 N N . PHE A 1 186 ? 10.574 -3.459 -19.222 1.00 95.50 186 PHE A N 1
ATOM 1550 C CA . PHE A 1 186 ? 10.004 -2.114 -19.355 1.00 95.50 186 PHE A CA 1
ATOM 1551 C C . PHE A 1 186 ? 8.889 -2.015 -20.404 1.00 95.50 186 PHE A C 1
ATOM 1553 O O . PHE A 1 186 ? 7.960 -1.232 -20.216 1.00 95.50 186 PHE A O 1
ATOM 1560 N N . ASP A 1 187 ? 8.915 -2.840 -21.453 1.00 94.44 187 ASP A N 1
ATOM 1561 C CA . ASP A 1 187 ? 7.850 -2.874 -22.462 1.00 94.44 187 ASP A CA 1
ATOM 1562 C C . ASP A 1 187 ? 6.524 -3.371 -21.872 1.00 94.44 187 ASP A C 1
ATOM 1564 O O . ASP A 1 187 ? 5.456 -2.825 -22.158 1.00 94.44 187 ASP A O 1
ATOM 1568 N N . GLU A 1 188 ? 6.567 -4.412 -21.038 1.00 96.12 188 GLU A N 1
ATOM 1569 C CA . GLU A 1 188 ? 5.396 -4.930 -20.332 1.00 96.12 188 GLU A CA 1
ATOM 1570 C C . GLU A 1 188 ? 4.879 -3.933 -19.300 1.00 96.12 188 GLU A C 1
ATOM 1572 O O . GLU A 1 188 ? 3.671 -3.711 -19.223 1.00 96.12 188 GLU A O 1
ATOM 1577 N N . MET A 1 189 ? 5.786 -3.283 -18.570 1.00 96.44 189 MET A N 1
ATOM 1578 C CA . MET A 1 189 ? 5.450 -2.192 -17.659 1.00 96.44 189 MET A CA 1
ATOM 1579 C C . MET A 1 189 ? 4.759 -1.031 -18.393 1.00 96.44 189 MET A C 1
ATOM 1581 O O . MET A 1 189 ? 3.717 -0.553 -17.950 1.00 96.44 189 MET A O 1
ATOM 1585 N N . ASN A 1 190 ? 5.285 -0.610 -19.547 1.00 94.75 190 ASN A N 1
ATOM 1586 C CA . ASN A 1 190 ? 4.704 0.456 -20.360 1.00 94.75 190 ASN A CA 1
ATOM 1587 C C . ASN A 1 190 ? 3.308 0.067 -20.872 1.00 94.75 190 ASN A C 1
ATOM 1589 O O . ASN A 1 190 ? 2.360 0.837 -20.744 1.00 94.75 190 ASN A O 1
ATOM 1593 N N . LYS A 1 191 ? 3.140 -1.160 -21.384 1.00 94.62 191 LYS A N 1
ATOM 1594 C CA . LYS A 1 191 ? 1.830 -1.681 -21.818 1.00 94.62 191 LYS A CA 1
ATOM 1595 C C . LYS A 1 191 ? 0.812 -1.735 -20.680 1.00 94.62 191 LYS A C 1
ATOM 1597 O O . LYS A 1 191 ? -0.346 -1.400 -20.912 1.00 94.62 191 LYS A O 1
ATOM 1602 N N . LEU A 1 192 ? 1.237 -2.143 -19.483 1.00 95.50 192 LEU A N 1
ATOM 1603 C CA . LEU A 1 192 ? 0.392 -2.194 -18.291 1.00 95.50 192 LEU A CA 1
ATOM 1604 C C . LEU A 1 192 ? -0.093 -0.799 -17.878 1.00 95.50 192 LEU A C 1
ATOM 1606 O O . LEU A 1 192 ? -1.261 -0.640 -17.542 1.00 95.50 192 LEU A O 1
ATOM 1610 N N . LEU A 1 193 ? 0.794 0.202 -17.905 1.00 95.50 193 LEU A N 1
ATOM 1611 C CA . LEU A 1 193 ? 0.503 1.538 -17.377 1.00 95.50 193 LEU A CA 1
ATOM 1612 C C . LEU A 1 193 ? -0.094 2.507 -18.406 1.00 95.50 193 LEU A C 1
ATOM 1614 O O . LEU A 1 193 ? -0.744 3.477 -18.023 1.00 95.50 193 LEU A O 1
ATOM 1618 N N . LYS A 1 194 ? 0.068 2.244 -19.707 1.00 91.69 194 LYS A N 1
ATOM 1619 C CA . LYS A 1 194 ? -0.459 3.092 -20.787 1.00 91.69 194 LYS A CA 1
ATOM 1620 C C . LYS A 1 194 ? -1.953 3.440 -20.659 1.00 91.69 194 LYS A C 1
ATOM 1622 O O . LYS A 1 194 ? -2.275 4.598 -20.899 1.00 91.69 194 LYS A O 1
ATOM 1627 N N . PRO A 1 195 ? -2.869 2.531 -20.261 1.00 91.44 195 PRO A N 1
ATOM 1628 C CA . PRO A 1 195 ? -4.290 2.863 -20.106 1.00 91.44 195 PRO A CA 1
ATOM 1629 C C . PRO A 1 195 ? -4.584 3.976 -19.087 1.00 91.44 195 PRO A C 1
ATOM 1631 O O . PRO A 1 195 ? -5.659 4.577 -19.130 1.00 91.44 195 PRO A O 1
ATOM 1634 N N . TYR A 1 196 ? -3.651 4.258 -18.172 1.00 93.56 196 TYR A N 1
ATOM 1635 C CA . TYR A 1 196 ? -3.805 5.325 -17.189 1.00 93.56 196 TYR A CA 1
ATOM 1636 C C . TYR A 1 196 ? -3.520 6.714 -17.765 1.00 93.56 196 TYR A C 1
ATOM 1638 O O . TYR A 1 196 ? -3.956 7.680 -17.149 1.00 93.56 196 TYR A O 1
ATOM 1646 N N . SER A 1 197 ? -2.867 6.852 -18.930 1.00 88.94 197 SER A N 1
ATOM 1647 C CA . SER A 1 197 ? -2.478 8.164 -19.487 1.00 88.94 197 SER A CA 1
ATOM 1648 C C . SER A 1 197 ? -3.638 9.152 -19.576 1.00 88.94 197 SER A C 1
ATOM 1650 O O . SER A 1 197 ? -3.453 10.340 -19.315 1.00 88.94 197 SER A O 1
ATOM 1652 N N . ASP A 1 198 ? -4.824 8.630 -19.881 1.00 88.62 198 ASP A N 1
ATOM 1653 C CA . ASP A 1 198 ? -6.030 9.414 -20.133 1.00 88.62 198 ASP A CA 1
ATOM 1654 C C . ASP A 1 198 ? -7.000 9.396 -18.940 1.00 88.62 198 ASP A C 1
ATOM 1656 O O . ASP A 1 198 ? -8.026 10.063 -18.986 1.00 88.62 198 ASP A O 1
ATOM 1660 N N . ASN A 1 199 ? -6.685 8.639 -17.877 1.00 89.19 199 ASN A N 1
ATOM 1661 C CA . ASN A 1 199 ? -7.581 8.387 -16.740 1.00 89.19 199 ASN A CA 1
ATOM 1662 C C . ASN A 1 199 ? -6.904 8.597 -15.371 1.00 89.19 199 ASN A C 1
ATOM 1664 O O . ASN A 1 199 ? -7.413 8.133 -14.352 1.00 89.19 199 ASN A O 1
ATOM 1668 N N . LEU A 1 200 ? -5.735 9.243 -15.301 1.00 89.94 200 LEU A N 1
ATOM 1669 C CA . LEU A 1 200 ? -5.020 9.470 -14.031 1.00 89.94 200 LEU A CA 1
ATOM 1670 C C . LEU A 1 200 ? -5.867 10.236 -12.999 1.00 89.94 200 LEU A C 1
ATOM 1672 O O . LEU A 1 200 ? -5.726 10.028 -11.796 1.00 89.94 200 LEU A O 1
ATOM 1676 N N . ASP A 1 201 ? -6.732 11.135 -13.459 1.00 89.31 201 ASP A N 1
ATOM 1677 C CA . ASP A 1 201 ? -7.639 11.939 -12.641 1.00 89.31 201 ASP A CA 1
ATOM 1678 C C . ASP A 1 201 ? -8.700 11.107 -11.908 1.00 89.31 201 ASP A C 1
ATOM 1680 O O . ASP A 1 201 ? -9.139 11.512 -10.830 1.00 89.31 201 ASP A O 1
ATOM 1684 N N . THR A 1 202 ? -9.031 9.924 -12.431 1.00 89.31 202 THR A N 1
ATOM 1685 C CA . THR A 1 202 ? -9.949 8.967 -11.794 1.00 89.31 202 THR A CA 1
ATOM 1686 C C . THR A 1 202 ? -9.349 8.251 -10.580 1.00 89.31 202 THR A C 1
ATOM 1688 O O . THR A 1 202 ? -10.077 7.594 -9.849 1.00 89.31 202 THR A O 1
ATOM 1691 N N . ILE A 1 203 ? -8.039 8.382 -10.332 1.00 90.12 203 ILE A N 1
ATOM 1692 C CA . ILE A 1 203 ? -7.387 7.885 -9.112 1.00 90.12 203 ILE A CA 1
ATOM 1693 C C . ILE A 1 203 ? -7.462 8.979 -8.054 1.00 90.12 203 ILE A C 1
ATOM 1695 O O . ILE A 1 203 ? -6.710 9.955 -8.126 1.00 90.12 203 ILE A O 1
ATOM 1699 N N . GLU A 1 204 ? -8.351 8.845 -7.073 1.00 85.38 204 GLU A N 1
ATOM 1700 C CA . GLU A 1 204 ? -8.615 9.887 -6.072 1.00 85.38 204 GLU A CA 1
ATOM 1701 C C . GLU A 1 204 ? -7.451 10.087 -5.084 1.00 85.38 204 GLU A C 1
ATOM 1703 O O . GLU A 1 204 ? -7.313 11.156 -4.488 1.00 85.38 204 GLU A O 1
ATOM 1708 N N . VAL A 1 205 ? -6.574 9.088 -4.942 1.00 88.31 205 VAL A N 1
ATOM 1709 C CA . VAL A 1 205 ? -5.376 9.163 -4.097 1.00 88.31 205 VAL A CA 1
ATOM 1710 C C . VAL A 1 205 ? -4.230 9.832 -4.859 1.00 88.31 205 VAL A C 1
ATOM 1712 O O . VAL A 1 205 ? -3.656 9.254 -5.785 1.00 88.31 205 VAL A O 1
ATOM 1715 N N . LEU A 1 206 ? -3.864 11.051 -4.450 1.00 89.69 206 LEU A N 1
ATOM 1716 C CA . LEU A 1 206 ? -2.853 11.860 -5.139 1.00 89.69 206 LEU A CA 1
ATOM 1717 C C . LEU A 1 206 ? -1.473 11.184 -5.174 1.00 89.69 206 LEU A C 1
ATOM 1719 O O . LEU A 1 206 ? -0.833 11.176 -6.223 1.00 89.69 206 LEU A O 1
ATOM 1723 N N . GLU A 1 207 ? -1.032 10.590 -4.063 1.00 90.62 207 GLU A N 1
ATOM 1724 C CA . GLU A 1 207 ? 0.250 9.873 -3.994 1.00 90.62 207 GLU A CA 1
ATOM 1725 C C . GLU A 1 207 ? 0.312 8.739 -5.030 1.00 90.62 207 GLU A C 1
ATOM 1727 O O . GLU A 1 207 ? 1.253 8.642 -5.815 1.00 90.62 207 GLU A O 1
ATOM 1732 N N . GLN A 1 208 ? -0.742 7.924 -5.099 1.00 92.69 208 GLN A N 1
ATOM 1733 C CA . GLN A 1 208 ? -0.853 6.811 -6.040 1.00 92.69 208 GLN A CA 1
ATOM 1734 C C . GLN A 1 208 ? -0.885 7.288 -7.495 1.00 92.69 208 GLN A C 1
ATOM 1736 O O . GLN A 1 208 ? -0.234 6.704 -8.363 1.00 92.69 208 GLN A O 1
ATOM 1741 N N . ARG A 1 209 ? -1.601 8.386 -7.759 1.00 93.69 209 ARG A N 1
ATOM 1742 C CA . ARG A 1 209 ? -1.644 9.035 -9.072 1.00 93.69 209 ARG A CA 1
ATOM 1743 C C . ARG A 1 209 ? -0.254 9.486 -9.516 1.00 93.69 209 ARG A C 1
ATOM 1745 O O . ARG A 1 209 ? 0.139 9.215 -10.651 1.00 93.69 209 ARG A O 1
ATOM 1752 N N . LEU A 1 210 ? 0.490 10.158 -8.636 1.00 95.19 210 LEU A N 1
ATOM 1753 C CA . LEU A 1 210 ? 1.861 10.588 -8.916 1.00 95.19 210 LEU A CA 1
ATOM 1754 C C . LEU A 1 210 ? 2.787 9.389 -9.119 1.00 95.19 210 LEU A C 1
ATOM 1756 O O . LEU A 1 210 ? 3.618 9.417 -10.027 1.00 95.19 210 LEU A O 1
ATOM 1760 N N . PHE A 1 211 ? 2.600 8.311 -8.356 1.00 95.81 211 PHE A N 1
ATOM 1761 C CA . PHE A 1 211 ? 3.403 7.107 -8.521 1.00 95.81 211 PHE A CA 1
ATOM 1762 C C . PHE A 1 211 ? 3.169 6.450 -9.891 1.00 95.81 211 PHE A C 1
ATOM 1764 O O . PHE A 1 211 ? 4.127 6.190 -10.620 1.00 95.81 211 PHE A O 1
ATOM 1771 N N . ILE A 1 212 ? 1.910 6.264 -10.308 1.00 96.44 212 ILE A N 1
ATOM 1772 C CA . ILE A 1 212 ? 1.581 5.709 -11.636 1.00 96.44 212 ILE A CA 1
ATOM 1773 C C . ILE A 1 212 ? 2.113 6.606 -12.741 1.00 96.44 212 ILE A C 1
ATOM 1775 O O . ILE A 1 212 ? 2.740 6.116 -13.677 1.00 96.44 212 ILE A O 1
ATOM 1779 N N . LYS A 1 213 ? 1.909 7.921 -12.622 1.00 96.50 213 LYS A N 1
ATOM 1780 C CA . LYS A 1 213 ? 2.414 8.909 -13.578 1.00 96.50 213 LYS A CA 1
ATOM 1781 C C . LYS A 1 213 ? 3.936 8.812 -13.728 1.00 96.50 213 LYS A C 1
ATOM 1783 O O . LYS A 1 213 ? 4.433 8.769 -14.852 1.00 96.50 213 LYS A O 1
ATOM 1788 N N . GLY A 1 214 ? 4.664 8.720 -12.615 1.00 96.94 214 GLY A N 1
ATOM 1789 C CA . GLY A 1 214 ? 6.117 8.558 -12.605 1.00 96.94 214 GLY A CA 1
ATOM 1790 C C . GLY A 1 214 ? 6.540 7.256 -13.281 1.00 96.94 214 GLY A C 1
ATOM 1791 O O . GLY A 1 214 ? 7.314 7.274 -14.235 1.00 96.94 214 GLY A O 1
ATOM 1792 N N . MET A 1 215 ? 5.966 6.131 -12.859 1.00 97.38 215 MET A N 1
ATOM 1793 C CA . MET A 1 215 ? 6.268 4.816 -13.426 1.00 97.38 215 MET A CA 1
ATOM 1794 C C . MET A 1 215 ? 5.948 4.734 -14.924 1.00 97.38 215 MET A C 1
ATOM 1796 O O . MET A 1 215 ? 6.736 4.193 -15.696 1.00 97.38 215 MET A O 1
ATOM 1800 N N . MET A 1 216 ? 4.844 5.335 -15.367 1.00 96.12 216 MET A N 1
ATOM 1801 C CA . MET A 1 216 ? 4.462 5.400 -16.777 1.00 96.12 216 MET A CA 1
ATOM 1802 C C . MET A 1 216 ? 5.506 6.156 -17.610 1.00 96.12 216 MET A C 1
ATOM 1804 O O . MET A 1 216 ? 5.942 5.652 -18.644 1.00 96.12 216 MET A O 1
ATOM 1808 N N . TYR A 1 217 ? 5.951 7.336 -17.161 1.00 96.38 217 TYR A N 1
ATOM 1809 C CA . TYR A 1 217 ? 6.983 8.094 -17.876 1.00 96.38 217 TYR A CA 1
ATOM 1810 C C . TYR A 1 217 ? 8.346 7.408 -17.851 1.00 96.38 217 TYR A C 1
ATOM 1812 O O . TYR A 1 217 ? 9.048 7.409 -18.862 1.00 96.38 217 TYR A O 1
ATOM 1820 N N . PHE A 1 218 ? 8.705 6.780 -16.732 1.00 96.69 218 PHE A N 1
ATOM 1821 C CA . PHE A 1 218 ? 9.922 5.987 -16.642 1.00 96.69 218 PHE A CA 1
ATOM 1822 C C . PHE A 1 218 ? 9.913 4.834 -17.656 1.00 96.69 218 PHE A C 1
ATOM 1824 O O . PHE A 1 218 ? 10.847 4.691 -18.447 1.00 96.69 218 PHE A O 1
ATOM 1831 N N . ALA A 1 219 ? 8.833 4.048 -17.685 1.00 95.75 219 ALA A N 1
ATOM 1832 C CA . ALA A 1 219 ? 8.692 2.924 -18.603 1.00 95.75 219 ALA A CA 1
ATOM 1833 C C . ALA A 1 219 ? 8.707 3.381 -20.068 1.00 95.75 219 ALA A C 1
ATOM 1835 O O . ALA A 1 219 ? 9.405 2.782 -20.886 1.00 95.75 219 ALA A O 1
ATOM 1836 N N . ALA A 1 220 ? 8.003 4.470 -20.398 1.00 94.19 220 ALA A N 1
ATOM 1837 C CA . ALA A 1 220 ? 8.007 5.052 -21.739 1.00 94.19 220 ALA A CA 1
ATOM 1838 C C . ALA A 1 220 ? 9.419 5.479 -22.173 1.00 94.19 220 ALA A C 1
ATOM 1840 O O . ALA A 1 220 ? 9.845 5.143 -23.278 1.00 94.19 220 ALA A O 1
ATOM 1841 N N . HIS A 1 221 ? 10.179 6.131 -21.285 1.00 95.31 221 HIS A N 1
ATOM 1842 C CA . HIS A 1 221 ? 11.563 6.515 -21.559 1.00 95.31 221 HIS A CA 1
ATOM 1843 C C . HIS A 1 221 ? 12.461 5.304 -21.819 1.00 95.31 221 HIS A C 1
ATOM 1845 O O . HIS A 1 221 ? 13.164 5.264 -22.830 1.00 95.31 221 HIS A O 1
ATOM 1851 N N . ARG A 1 222 ? 12.399 4.287 -20.950 1.00 95.00 222 ARG A N 1
ATOM 1852 C CA . ARG A 1 222 ? 13.164 3.042 -21.121 1.00 95.00 222 ARG A CA 1
ATOM 1853 C C . ARG A 1 222 ? 12.755 2.257 -22.374 1.00 95.00 222 ARG A C 1
ATOM 1855 O O . ARG A 1 222 ? 13.574 1.511 -22.896 1.00 95.00 222 ARG A O 1
ATOM 1862 N N . SER A 1 223 ? 11.537 2.471 -22.876 1.00 90.81 223 SER A N 1
ATOM 1863 C CA . SER A 1 223 ? 11.021 1.885 -24.123 1.00 90.81 223 SER A CA 1
ATOM 1864 C C . SER A 1 223 ? 11.299 2.746 -25.373 1.00 90.81 223 SER A C 1
ATOM 1866 O O . SER A 1 223 ? 10.813 2.425 -26.455 1.00 90.81 223 SER A O 1
ATOM 1868 N N . GLY A 1 224 ? 12.053 3.850 -25.251 1.00 90.69 224 GLY A N 1
ATOM 1869 C CA . GLY A 1 224 ? 12.503 4.677 -26.381 1.00 90.69 224 GLY A CA 1
ATOM 1870 C C . GLY A 1 224 ? 11.805 6.033 -26.563 1.00 90.69 224 GLY A C 1
ATOM 1871 O O . GLY A 1 224 ? 12.170 6.772 -27.477 1.00 90.69 224 GLY A O 1
ATOM 1872 N N . ASP A 1 225 ? 10.847 6.414 -25.710 1.00 92.56 225 ASP A N 1
ATOM 1873 C CA . ASP A 1 225 ? 10.271 7.769 -25.719 1.00 92.56 225 ASP A CA 1
ATOM 1874 C C . ASP A 1 225 ? 11.131 8.740 -24.895 1.00 92.56 225 ASP A C 1
ATOM 1876 O O . ASP A 1 225 ? 10.916 8.977 -23.703 1.00 92.56 225 ASP A O 1
ATOM 1880 N N . PHE A 1 226 ? 12.118 9.356 -25.540 1.00 92.00 226 PHE A N 1
ATOM 1881 C CA . PHE A 1 226 ? 13.004 10.329 -24.893 1.00 92.00 226 PHE A CA 1
ATOM 1882 C C . PHE A 1 226 ? 12.282 11.588 -24.382 1.00 92.00 226 PHE A C 1
ATOM 1884 O O . PHE A 1 226 ? 12.810 12.274 -23.507 1.00 92.00 226 PHE A O 1
ATOM 1891 N N . THR A 1 227 ? 11.060 11.879 -24.847 1.00 94.12 227 THR A N 1
ATOM 1892 C CA . THR A 1 227 ? 10.268 13.014 -24.339 1.00 94.12 227 THR A CA 1
ATOM 1893 C C . THR A 1 227 ? 9.663 12.745 -22.959 1.00 94.12 227 THR A C 1
ATOM 1895 O O . THR A 1 227 ? 9.190 13.674 -22.298 1.00 94.12 227 THR A O 1
ATOM 1898 N N . ALA A 1 228 ? 9.685 11.489 -22.500 1.00 94.44 228 ALA A N 1
ATOM 1899 C CA . ALA A 1 228 ? 9.155 11.093 -21.204 1.00 94.44 228 ALA A CA 1
ATOM 1900 C C . ALA A 1 228 ? 10.112 11.398 -20.038 1.00 94.44 228 ALA A C 1
ATOM 1902 O O . ALA A 1 228 ? 9.640 11.665 -18.935 1.00 94.44 228 ALA A O 1
ATOM 1903 N N . ALA A 1 229 ? 11.431 11.455 -20.265 1.00 94.69 229 ALA A N 1
ATOM 1904 C CA . ALA A 1 229 ? 12.402 11.720 -19.197 1.00 94.69 229 ALA A CA 1
ATOM 1905 C C . ALA A 1 229 ? 12.180 13.077 -18.486 1.00 94.69 229 ALA A C 1
ATOM 1907 O O . ALA A 1 229 ? 12.077 13.087 -17.259 1.00 94.69 229 ALA A O 1
ATOM 1908 N N . PRO A 1 230 ? 11.976 14.213 -19.188 1.00 96.50 230 PRO A N 1
ATOM 1909 C CA . PRO A 1 230 ? 11.634 15.473 -18.520 1.00 96.50 230 PRO A CA 1
ATOM 1910 C C . PRO A 1 230 ? 10.318 15.406 -17.727 1.00 96.50 230 PRO A C 1
ATOM 1912 O O . PRO A 1 230 ? 10.194 16.018 -16.667 1.00 96.50 230 PRO A O 1
ATOM 1915 N N . LYS A 1 231 ? 9.327 14.645 -18.214 1.00 96.50 231 LYS A N 1
ATOM 1916 C CA . LYS A 1 231 ? 8.032 14.464 -17.533 1.00 96.50 231 LYS A CA 1
ATOM 1917 C C . LYS A 1 231 ? 8.170 13.614 -16.266 1.00 96.50 231 LYS A C 1
ATOM 1919 O O . LYS A 1 231 ? 7.473 13.869 -15.282 1.00 96.50 231 LYS A O 1
ATOM 1924 N N . PHE A 1 232 ? 9.083 12.643 -16.273 1.00 96.56 232 PHE A N 1
ATOM 1925 C CA . PHE A 1 232 ? 9.452 11.871 -15.092 1.00 96.56 232 PHE A CA 1
ATOM 1926 C C . PHE A 1 232 ? 10.068 12.771 -14.015 1.00 96.56 232 PHE A C 1
ATOM 1928 O O . PHE A 1 232 ? 9.548 12.813 -12.902 1.00 96.56 232 PHE A O 1
ATOM 1935 N N . CYS A 1 233 ? 11.072 13.583 -14.368 1.00 96.38 233 CYS A N 1
ATOM 1936 C CA . CYS A 1 233 ? 11.686 14.538 -13.437 1.00 96.38 233 CYS A CA 1
ATOM 1937 C C . CYS A 1 233 ? 10.658 15.515 -12.850 1.00 96.38 233 CYS A C 1
ATOM 1939 O O . CYS A 1 233 ? 10.610 15.705 -11.638 1.00 96.38 233 CYS A O 1
ATOM 1941 N N . LYS A 1 234 ? 9.757 16.054 -13.682 1.00 96.88 234 LYS A N 1
ATOM 1942 C CA . LYS A 1 234 ? 8.660 16.912 -13.210 1.00 96.88 234 LYS A CA 1
ATOM 1943 C C . LYS A 1 234 ? 7.740 16.200 -12.210 1.00 96.88 234 LYS A C 1
ATOM 1945 O O . LYS A 1 234 ? 7.228 16.819 -11.287 1.00 96.88 234 LYS A O 1
ATOM 1950 N N . THR A 1 235 ? 7.526 14.895 -12.367 1.00 97.06 235 THR A N 1
ATOM 1951 C CA . THR A 1 235 ? 6.707 14.118 -11.423 1.00 97.06 235 THR A CA 1
ATOM 1952 C C . THR A 1 235 ? 7.399 13.975 -10.062 1.00 97.06 235 THR A C 1
ATOM 1954 O O . THR A 1 235 ? 6.730 14.045 -9.033 1.00 97.06 235 THR A O 1
ATOM 1957 N N . ILE A 1 236 ? 8.731 13.855 -10.033 1.00 96.75 236 ILE A N 1
ATOM 1958 C CA . ILE A 1 236 ? 9.519 13.885 -8.788 1.00 96.75 236 ILE A CA 1
ATOM 1959 C C . ILE A 1 236 ? 9.388 15.258 -8.108 1.00 96.75 236 ILE A C 1
ATOM 1961 O O . ILE A 1 236 ? 9.135 15.330 -6.907 1.00 96.75 236 ILE A O 1
ATOM 1965 N N . GLU A 1 237 ? 9.470 16.350 -8.874 1.00 96.38 237 GLU A N 1
ATOM 1966 C CA . GLU A 1 237 ? 9.245 17.707 -8.354 1.00 96.38 237 GLU A CA 1
ATOM 1967 C C . GLU A 1 237 ? 7.829 17.879 -7.778 1.00 96.38 237 GLU A C 1
ATOM 1969 O O . GLU A 1 237 ? 7.663 18.452 -6.702 1.00 96.38 237 GLU A O 1
ATOM 1974 N N . GLU A 1 238 ? 6.804 17.339 -8.445 1.00 95.56 238 GLU A N 1
ATOM 1975 C CA . GLU A 1 238 ? 5.428 17.329 -7.933 1.00 95.56 238 GLU A CA 1
ATOM 1976 C C . GLU A 1 238 ? 5.320 16.553 -6.605 1.00 95.56 238 GLU A C 1
ATOM 1978 O O . GLU A 1 238 ? 4.616 17.005 -5.699 1.00 95.56 238 GLU A O 1
ATOM 1983 N N . CYS A 1 239 ? 6.040 15.436 -6.439 1.00 93.75 239 CYS A N 1
ATOM 1984 C CA . CYS A 1 239 ? 6.089 14.706 -5.163 1.00 93.75 239 CYS A CA 1
ATOM 1985 C C . CYS A 1 239 ? 6.680 15.571 -4.045 1.00 93.75 239 CYS A C 1
ATOM 1987 O O . CYS A 1 239 ? 6.119 15.624 -2.950 1.00 93.75 239 CYS A O 1
ATOM 1989 N N . LYS A 1 240 ? 7.761 16.297 -4.345 1.00 91.75 240 LYS A N 1
ATOM 1990 C CA . LYS A 1 240 ? 8.409 17.218 -3.408 1.00 91.75 240 LYS A CA 1
ATOM 1991 C C . LYS A 1 240 ? 7.482 18.358 -2.983 1.00 91.75 240 LYS A C 1
ATOM 1993 O O . LYS A 1 240 ? 7.370 18.640 -1.796 1.00 91.75 240 LYS A O 1
ATOM 1998 N N . VAL A 1 241 ? 6.779 18.987 -3.930 1.00 91.81 241 VAL A N 1
ATOM 1999 C CA . VAL A 1 241 ? 5.820 20.077 -3.648 1.00 91.81 241 VAL A CA 1
ATOM 2000 C C . VAL A 1 241 ? 4.676 19.614 -2.741 1.00 91.81 241 VAL A C 1
ATOM 2002 O O . VAL A 1 241 ? 4.200 20.386 -1.913 1.00 91.81 241 VAL A O 1
ATOM 2005 N N . ASN A 1 242 ? 4.249 18.356 -2.874 1.00 88.88 242 ASN A N 1
ATOM 2006 C CA . ASN A 1 242 ? 3.175 17.773 -2.068 1.00 88.88 242 ASN A CA 1
ATOM 2007 C C . ASN A 1 242 ? 3.678 17.034 -0.813 1.00 88.88 242 ASN A C 1
ATOM 2009 O O . ASN A 1 242 ? 2.899 16.335 -0.174 1.00 88.88 242 ASN A O 1
ATOM 2013 N N . ASN A 1 243 ? 4.959 17.170 -0.449 1.00 87.06 243 ASN A N 1
ATOM 2014 C CA . ASN A 1 243 ? 5.580 16.512 0.709 1.00 87.06 243 ASN A CA 1
ATOM 2015 C C . ASN A 1 243 ? 5.480 14.972 0.720 1.00 87.06 243 ASN A C 1
ATOM 2017 O O . ASN A 1 243 ? 5.603 14.346 1.775 1.00 87.06 243 ASN A O 1
ATOM 2021 N N . PHE A 1 244 ? 5.339 14.328 -0.442 1.00 90.38 244 PHE A N 1
ATOM 2022 C CA . PHE A 1 244 ? 5.414 12.868 -0.566 1.00 90.38 244 PHE A CA 1
ATOM 2023 C C . PHE A 1 244 ? 6.872 12.395 -0.566 1.00 90.38 244 PHE A C 1
ATOM 2025 O O . PHE A 1 244 ? 7.353 11.790 -1.520 1.00 90.38 244 PHE A O 1
ATOM 2032 N N . THR A 1 245 ? 7.594 12.694 0.511 1.00 86.69 245 THR A N 1
ATOM 2033 C CA . THR A 1 245 ? 9.053 12.516 0.618 1.00 86.69 245 THR A CA 1
ATOM 2034 C C . THR A 1 245 ? 9.513 11.068 0.414 1.00 86.69 245 THR A C 1
ATOM 2036 O O . THR A 1 245 ? 10.551 10.834 -0.205 1.00 86.69 245 THR A O 1
ATOM 2039 N N . ARG A 1 246 ? 8.734 10.078 0.875 1.00 87.69 246 ARG A N 1
ATOM 2040 C CA . ARG A 1 246 ? 9.016 8.651 0.636 1.00 87.69 246 ARG A CA 1
ATOM 2041 C C . ARG A 1 246 ? 8.885 8.285 -0.846 1.00 87.69 246 ARG A C 1
ATOM 2043 O O . ARG A 1 246 ? 9.747 7.591 -1.381 1.00 87.69 246 ARG A O 1
ATOM 2050 N N . LEU A 1 247 ? 7.841 8.778 -1.515 1.00 91.69 247 LEU A N 1
ATOM 2051 C CA . LEU A 1 247 ? 7.639 8.557 -2.947 1.00 91.69 247 LEU A CA 1
ATOM 2052 C C . LEU A 1 247 ? 8.683 9.303 -3.789 1.00 91.69 247 LEU A C 1
ATOM 2054 O O . LEU A 1 247 ? 9.203 8.735 -4.743 1.00 91.69 247 LEU A O 1
ATOM 2058 N N . GLU A 1 248 ? 9.031 10.537 -3.419 1.00 93.38 248 GLU A N 1
ATOM 2059 C CA . GLU A 1 248 ? 10.121 11.303 -4.037 1.00 93.38 248 GLU A CA 1
ATOM 2060 C C . GLU A 1 248 ? 11.428 10.501 -4.001 1.00 93.38 248 GLU A C 1
ATOM 2062 O O . GLU A 1 248 ? 12.065 10.310 -5.039 1.00 93.38 248 GLU A O 1
ATOM 2067 N N . ALA A 1 249 ? 11.803 9.983 -2.827 1.00 90.75 249 ALA A N 1
ATOM 2068 C CA . ALA A 1 249 ? 13.008 9.176 -2.662 1.00 90.75 249 ALA A CA 1
ATOM 2069 C C . ALA A 1 249 ? 12.960 7.892 -3.505 1.00 90.75 249 ALA A C 1
ATOM 2071 O O . ALA A 1 249 ? 13.940 7.558 -4.172 1.00 90.75 249 ALA A O 1
ATOM 2072 N N . LEU A 1 250 ? 11.811 7.207 -3.525 1.00 92.00 250 LEU A N 1
ATOM 2073 C CA . LEU A 1 250 ? 11.614 6.003 -4.329 1.00 92.00 250 LEU A CA 1
ATOM 2074 C C . LEU A 1 250 ? 11.761 6.290 -5.829 1.00 92.00 250 LEU A C 1
ATOM 2076 O O . LEU A 1 250 ? 12.542 5.623 -6.501 1.00 92.00 250 LEU A O 1
ATOM 2080 N N . LEU A 1 251 ? 11.065 7.297 -6.360 1.00 94.75 251 LEU A N 1
ATOM 2081 C CA . LEU A 1 251 ? 11.149 7.647 -7.781 1.00 94.75 251 LEU A CA 1
ATOM 2082 C C . LEU A 1 251 ? 12.550 8.129 -8.171 1.00 94.75 251 LEU A C 1
ATOM 2084 O O . LEU A 1 251 ? 13.032 7.802 -9.252 1.00 94.75 251 LEU A O 1
ATOM 2088 N N . THR A 1 252 ? 13.230 8.854 -7.283 1.00 93.81 252 THR A N 1
ATOM 2089 C CA . THR A 1 252 ? 14.616 9.291 -7.506 1.00 93.81 252 THR A CA 1
ATOM 2090 C C . THR A 1 252 ? 15.571 8.104 -7.615 1.00 93.81 252 THR A C 1
ATOM 2092 O O . THR A 1 252 ? 16.498 8.148 -8.416 1.00 93.81 252 THR A O 1
ATOM 2095 N N . SER A 1 253 ? 15.326 7.018 -6.873 1.00 92.81 253 SER A N 1
ATOM 2096 C CA . SER A 1 253 ? 16.163 5.809 -6.931 1.00 92.81 253 SER A CA 1
ATOM 2097 C C . SER A 1 253 ? 16.115 5.062 -8.271 1.00 92.81 253 SER A C 1
ATOM 2099 O O . SER A 1 253 ? 16.939 4.182 -8.504 1.00 92.81 253 SER A O 1
ATOM 2101 N N . TYR A 1 254 ? 15.169 5.400 -9.156 1.00 89.94 254 TYR A N 1
ATOM 2102 C CA . TYR A 1 254 ? 15.051 4.800 -10.488 1.00 89.94 254 TYR A CA 1
ATOM 2103 C C . TYR A 1 254 ? 15.892 5.492 -11.570 1.00 89.94 254 TYR A C 1
ATOM 2105 O O . TYR A 1 254 ? 16.004 4.947 -12.676 1.00 89.94 254 TYR A O 1
ATOM 2113 N N . ILE A 1 255 ? 16.442 6.675 -11.275 1.00 85.50 255 ILE A N 1
ATOM 2114 C CA . ILE A 1 255 ? 17.354 7.423 -12.156 1.00 85.50 255 ILE A CA 1
ATOM 2115 C C . ILE A 1 255 ? 18.695 6.691 -12.225 1.00 85.50 255 ILE A C 1
ATOM 2117 O O . ILE A 1 255 ? 19.081 6.319 -13.361 1.00 85.50 255 ILE A O 1
#

Foldseek 3Di:
DVLVVLLVLLVVLLVCVLQLVLVSSVVSLVVSVVVLPDPCNVPVDDPQSNLQSVLSSLLSVLSSLVLDQPRDLVVVLVSLVSNLVRVLPYDDDLVSVLVSLVPNPDALVSLVVLLPGPDPSSVLCVLSSQLVNLVRPDPDPDDPLRSLVSSLVSLVPDDPDPPQAPLNNLVSLLVNLVSCVVVVVLVVSLVSLVVCPVPLVVNPRPLSSLSSQLSNLLSCVSVPPVVSVVSNVVSLVVCVVSNSNNSNVVSVVSD

Secondary structure (DSSP, 8-state):
-HHHHHHHHHHHHHHHHHTT-HHHHHHHHHHHHHHHT-HHHHHHS-HHHHHHHHHHHHHHHHHHHHTSTT--TGGGHHHHHHHHHHTTTS---HHHHHHHHHHS---HHHHHHHHTS--HHHHHTHHHHHHHHHHH--SS---HHHHHHHHHHHHHTPPPPTT--HHHHHHHHHHHHHHHHHTT-HHHHHHHHGGGTTTGGG---HHHHHHHHHHHHHH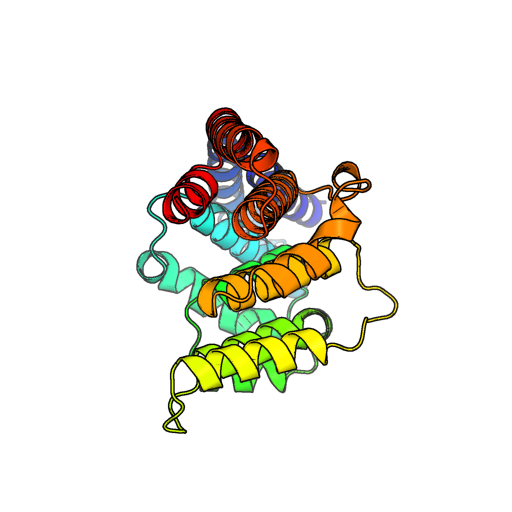HHHTT-TTHHHHHHHHHHHHHHTT-HHHHHHHHTT-

Organism: NCBI:txid412755